Protein AF-A0A9W5AR02-F1 (afdb_monomer_lite)

Secondary structure (DSSP, 8-state):
----S---S---TTSTTSSS---------------------PPPPPHHHHHHHHHHHHHHHHHHHHHHHSTTS---HHHHHHHHHHHHHHHSGGGTTTHHHHHHHHHHHHHHHHHS---SPPP-HHHHHHHHHHHHH-GGG-SSPPPHHHHHHHHHHHHHHHHHHHHHHHHHHTTT-HHHHHHHHHHHHHHHHHH-

Structure (mmCIF, N/CA/C/O backbone):
data_AF-A0A9W5AR02-F1
#
_entry.id   AF-A0A9W5AR02-F1
#
loop_
_atom_site.group_PDB
_atom_site.id
_atom_site.type_symbol
_atom_site.label_atom_id
_atom_site.label_alt_id
_atom_site.label_comp_id
_atom_site.label_asym_id
_atom_site.label_entity_id
_atom_site.label_seq_id
_atom_site.pdbx_PDB_ins_code
_atom_site.Cartn_x
_atom_site.Cartn_y
_atom_site.Cartn_z
_atom_site.occupancy
_atom_site.B_iso_or_equiv
_atom_site.auth_seq_id
_atom_site.auth_comp_id
_atom_site.auth_asym_id
_atom_site.auth_atom_id
_atom_site.pdbx_PDB_model_num
ATOM 1 N N . MET A 1 1 ? -25.105 35.428 -15.914 1.00 23.45 1 MET A N 1
ATOM 2 C CA . MET A 1 1 ? -23.851 36.161 -16.206 1.00 23.45 1 MET A CA 1
ATOM 3 C C . MET A 1 1 ? -22.958 36.016 -14.982 1.00 23.45 1 MET A C 1
ATOM 5 O O . MET A 1 1 ? -23.438 36.362 -13.920 1.00 23.45 1 MET A O 1
ATOM 9 N N . SER A 1 2 ? -21.740 35.481 -14.974 1.00 25.31 2 SER A N 1
ATOM 10 C CA . SER A 1 2 ? -20.864 34.851 -15.967 1.00 25.31 2 SER A CA 1
ATOM 11 C C . SER A 1 2 ? -19.954 33.877 -15.191 1.00 25.31 2 SER A C 1
ATOM 13 O O . SER A 1 2 ? -19.534 34.201 -14.082 1.00 25.31 2 SER A O 1
ATOM 15 N N . LEU A 1 3 ? -19.701 32.695 -15.759 1.00 33.00 3 LEU A N 1
ATOM 16 C CA . LEU A 1 3 ? -18.811 31.639 -15.265 1.00 33.00 3 LEU A CA 1
ATOM 17 C C . LEU A 1 3 ? -17.393 31.874 -15.803 1.00 33.00 3 LEU A C 1
ATOM 19 O O . LEU A 1 3 ? -17.159 31.703 -16.994 1.00 33.00 3 LEU A O 1
ATOM 23 N N . ALA A 1 4 ? -16.470 32.240 -14.923 1.00 32.19 4 ALA A N 1
ATOM 24 C CA . ALA A 1 4 ? -15.018 32.063 -15.026 1.00 32.19 4 ALA A CA 1
ATOM 25 C C . ALA A 1 4 ? -14.492 32.524 -13.660 1.00 32.19 4 ALA A C 1
ATOM 27 O O . ALA A 1 4 ? -14.823 33.617 -13.217 1.00 32.19 4 ALA A O 1
ATOM 28 N N . VAL A 1 5 ? -13.835 31.701 -12.856 1.00 32.56 5 VAL A N 1
ATOM 29 C CA . VAL A 1 5 ? -12.420 31.330 -12.952 1.00 32.56 5 VAL A CA 1
ATOM 30 C C . VAL A 1 5 ? -12.208 30.170 -11.963 1.00 32.56 5 VAL A C 1
ATOM 32 O O . VAL A 1 5 ? -12.924 30.092 -10.968 1.00 32.56 5 VAL A O 1
ATOM 35 N N . PHE A 1 6 ? -11.205 29.329 -12.237 1.00 27.38 6 PHE A N 1
ATOM 36 C CA . PHE A 1 6 ? -10.755 28.114 -11.530 1.00 27.38 6 PHE A CA 1
ATOM 37 C C . PHE A 1 6 ? -11.232 26.794 -12.139 1.00 27.38 6 PHE A C 1
ATOM 39 O O . PHE A 1 6 ? -12.022 26.060 -11.559 1.00 27.38 6 PHE A O 1
ATOM 46 N N . ASN A 1 7 ? -10.675 26.470 -13.310 1.00 33.88 7 ASN A N 1
ATOM 47 C CA . ASN A 1 7 ? -10.584 25.092 -13.788 1.00 33.88 7 ASN A CA 1
ATOM 48 C C . ASN A 1 7 ? -9.315 24.911 -14.643 1.00 33.88 7 ASN A C 1
ATOM 50 O O . ASN A 1 7 ? -9.364 24.809 -15.861 1.00 33.88 7 ASN A O 1
ATOM 54 N N . GLU A 1 8 ? -8.160 24.889 -13.986 1.00 30.27 8 GLU A N 1
ATOM 55 C CA . GLU A 1 8 ? -6.905 24.375 -14.540 1.00 30.27 8 GLU A CA 1
ATOM 56 C C . GLU A 1 8 ? -6.284 23.535 -13.427 1.00 30.27 8 GLU A C 1
ATOM 58 O O . GLU A 1 8 ? -5.732 24.105 -12.504 1.00 30.27 8 GLU A O 1
ATOM 63 N N . PHE A 1 9 ? -6.540 22.223 -13.437 1.00 34.59 9 PHE A N 1
ATOM 64 C CA . PHE A 1 9 ? -5.838 21.117 -12.740 1.00 34.59 9 PHE A CA 1
ATOM 65 C C . PHE A 1 9 ? -6.784 19.918 -12.525 1.00 34.59 9 PHE A C 1
ATOM 67 O O . PHE A 1 9 ? -6.760 19.267 -11.484 1.00 34.59 9 PHE A O 1
ATOM 74 N N . ASN A 1 10 ? -7.610 19.592 -13.524 1.00 36.84 10 ASN A N 1
ATOM 75 C CA . ASN A 1 10 ? -8.356 18.337 -13.554 1.00 36.84 10 ASN A CA 1
ATOM 76 C C . ASN A 1 10 ? -8.075 17.595 -14.867 1.00 36.84 10 ASN A C 1
ATOM 78 O O . ASN A 1 10 ? -8.131 18.188 -15.939 1.00 36.84 10 ASN A O 1
ATOM 82 N N . GLU A 1 11 ? -7.812 16.295 -14.716 1.00 34.91 11 GLU A N 1
ATOM 83 C CA . GLU A 1 11 ? -7.649 15.231 -15.721 1.00 34.91 11 GLU A CA 1
ATOM 84 C C . GLU A 1 11 ? -6.235 14.931 -16.272 1.00 34.91 11 GLU A C 1
ATOM 86 O O . GLU A 1 11 ? -5.567 15.787 -16.855 1.00 34.91 11 GLU A O 1
ATOM 91 N N . PRO A 1 12 ? -5.767 13.666 -16.162 1.00 35.81 12 PRO A N 1
ATOM 92 C CA . PRO A 1 12 ? -4.573 13.210 -16.859 1.00 35.81 12 PRO A CA 1
ATOM 93 C C . PRO A 1 12 ? -4.823 13.000 -18.373 1.00 35.81 12 PRO A C 1
ATOM 95 O O . PRO A 1 12 ? -5.884 12.517 -18.776 1.00 35.81 12 PRO A O 1
ATOM 98 N N . PRO A 1 13 ? -3.824 13.252 -19.245 1.00 38.88 13 PRO A N 1
ATOM 99 C CA . PRO A 1 13 ? -4.021 13.601 -20.665 1.00 38.88 13 PRO A CA 1
ATOM 100 C C . PRO A 1 13 ? -4.381 12.443 -21.617 1.00 38.88 13 PRO A C 1
ATOM 102 O O . PRO A 1 13 ? -4.260 12.577 -22.834 1.00 38.88 13 PRO A O 1
ATOM 105 N N . LEU A 1 14 ? -4.757 11.271 -21.096 1.00 38.53 14 LEU A N 1
ATOM 106 C CA . LEU A 1 14 ? -4.922 10.042 -21.886 1.00 38.53 14 LEU A CA 1
ATOM 107 C C . LEU A 1 14 ? -6.374 9.625 -22.130 1.00 38.53 14 LEU A C 1
ATOM 109 O O . LEU A 1 14 ? -6.602 8.765 -22.976 1.00 38.53 14 LEU A O 1
ATOM 113 N N . LEU A 1 15 ? -7.341 10.252 -21.459 1.00 38.06 15 LEU A N 1
ATOM 114 C CA . LEU A 1 15 ? -8.764 9.929 -21.619 1.00 38.06 15 LEU A CA 1
ATOM 115 C C . LEU A 1 15 ? -9.488 10.831 -22.632 1.00 38.06 15 LEU A C 1
ATOM 117 O O . LEU A 1 15 ? -10.485 10.411 -23.207 1.00 38.06 15 LEU A O 1
ATOM 121 N N . GLN A 1 16 ? -8.943 12.005 -22.964 1.00 39.06 16 GLN A N 1
ATOM 122 C CA . GLN A 1 16 ? -9.559 12.912 -23.947 1.00 39.06 16 GLN A CA 1
ATOM 123 C C . GLN A 1 16 ? -9.312 12.520 -25.416 1.00 39.06 16 GLN A C 1
ATOM 125 O O . GLN A 1 16 ? -9.989 13.021 -26.307 1.00 39.06 16 GLN A O 1
ATOM 130 N N . LYS A 1 17 ? -8.375 11.605 -25.705 1.00 38.88 17 LYS A N 1
ATOM 131 C CA . LYS A 1 17 ? -8.011 11.227 -27.089 1.00 38.88 17 LYS A CA 1
ATOM 132 C C . LYS A 1 17 ? -8.635 9.930 -27.608 1.00 38.88 17 LYS A C 1
ATOM 134 O O . LYS A 1 17 ? -8.348 9.547 -28.735 1.00 38.88 17 LYS A O 1
ATOM 139 N N . VAL A 1 18 ? -9.483 9.258 -26.830 1.00 35.56 18 VAL A N 1
ATOM 140 C CA . VAL A 1 18 ? -10.107 7.986 -27.253 1.00 35.56 18 VAL A CA 1
ATOM 141 C C . VAL A 1 18 ? -11.508 8.197 -27.859 1.00 35.56 18 VAL A C 1
ATOM 143 O O . VAL A 1 18 ? -12.036 7.303 -28.507 1.00 35.56 18 VAL A O 1
ATOM 146 N N . GLY A 1 19 ? -12.088 9.398 -27.733 1.00 31.86 19 GLY A N 1
ATOM 147 C CA . GLY A 1 19 ? -13.429 9.724 -28.244 1.00 31.86 19 GLY A CA 1
ATOM 148 C C . GLY A 1 19 ? -13.506 10.316 -29.659 1.00 31.86 19 GLY A C 1
ATOM 149 O O . GLY A 1 19 ? -14.606 10.512 -30.160 1.00 31.86 19 GLY A O 1
ATOM 150 N N . LEU A 1 20 ? -12.383 10.609 -30.323 1.00 36.56 20 LEU A N 1
ATOM 151 C CA . LEU A 1 20 ? -12.364 11.247 -31.645 1.00 36.56 20 LEU A CA 1
ATOM 152 C C . LEU A 1 20 ? -11.294 10.593 -32.525 1.00 36.56 20 LEU A C 1
ATOM 154 O O . LEU A 1 20 ? -10.115 10.615 -32.185 1.00 36.56 20 LEU A O 1
ATOM 158 N N . ASN A 1 21 ? -11.728 10.078 -33.677 1.00 34.91 21 ASN A N 1
ATOM 159 C CA . ASN A 1 21 ? -10.946 9.490 -34.777 1.00 34.91 21 ASN A CA 1
ATOM 160 C C . ASN A 1 21 ? -10.811 7.957 -34.785 1.00 34.91 21 ASN A C 1
ATOM 162 O O . ASN A 1 21 ? -9.729 7.402 -34.958 1.00 34.91 21 ASN A O 1
ATOM 166 N N . LEU A 1 22 ? -11.954 7.268 -34.739 1.00 39.28 22 LEU A N 1
ATOM 167 C CA . LEU A 1 22 ? -12.158 6.083 -35.577 1.00 39.28 22 LEU A CA 1
ATOM 168 C C . LEU A 1 22 ? -12.579 6.554 -36.978 1.00 39.28 22 LEU A C 1
ATOM 170 O O . LEU A 1 22 ? -13.758 6.782 -37.233 1.00 39.28 22 LEU A O 1
ATOM 174 N N . GLY A 1 23 ? -11.615 6.732 -37.881 1.00 39.59 23 GLY A N 1
ATOM 175 C CA . GLY A 1 23 ? -11.902 7.030 -39.282 1.00 39.59 23 GLY A CA 1
ATOM 176 C C . GLY A 1 23 ? -10.664 7.419 -40.087 1.00 39.59 23 GLY A C 1
ATOM 177 O O . GLY A 1 23 ? -10.005 8.396 -39.762 1.00 39.59 23 GLY A O 1
ATOM 178 N N . VAL A 1 24 ? -10.449 6.697 -41.191 1.00 33.72 24 VAL A N 1
ATOM 179 C CA . VAL A 1 24 ? -9.504 6.933 -42.305 1.00 33.72 24 VAL A CA 1
ATOM 180 C C . VAL A 1 24 ? -8.132 6.219 -42.233 1.00 33.72 24 VAL A C 1
ATOM 182 O O . VAL A 1 24 ? -7.345 6.356 -41.303 1.00 33.72 24 VAL A O 1
ATOM 185 N N . LYS A 1 25 ? -7.894 5.408 -43.278 1.00 29.20 25 LYS A N 1
ATOM 186 C CA . LYS A 1 25 ? -6.725 4.562 -43.605 1.00 29.20 25 LYS A CA 1
ATOM 187 C C . LYS A 1 25 ? -5.617 5.362 -44.357 1.00 29.20 25 LYS A C 1
ATOM 189 O O . LYS A 1 25 ? -5.859 6.511 -44.706 1.00 29.20 25 LYS A O 1
ATOM 194 N N . PRO A 1 26 ? -4.412 4.789 -44.588 1.00 46.88 26 PRO A N 1
ATOM 195 C CA . PRO A 1 26 ? -3.114 5.478 -44.496 1.00 46.88 26 PRO A CA 1
ATOM 196 C C . PRO A 1 26 ? -2.547 5.987 -45.835 1.00 46.88 26 PRO A C 1
ATOM 198 O O . PRO A 1 26 ? -2.998 5.569 -46.898 1.00 46.88 26 PRO A O 1
ATOM 201 N N . ALA A 1 27 ? -1.468 6.782 -45.781 1.00 29.34 27 ALA A N 1
ATOM 202 C CA . ALA A 1 27 ? -0.552 6.984 -46.911 1.00 29.34 27 ALA A CA 1
ATOM 203 C C . ALA A 1 27 ? 0.918 7.166 -46.450 1.00 29.34 27 ALA A C 1
ATOM 205 O O . ALA A 1 27 ? 1.139 7.562 -45.303 1.00 29.34 27 ALA A O 1
ATOM 206 N N . PRO A 1 28 ? 1.918 6.828 -47.295 1.00 47.16 28 PRO A N 1
ATOM 207 C CA . PRO A 1 28 ? 3.289 6.514 -46.885 1.00 47.16 28 PRO A CA 1
ATOM 208 C C . PRO A 1 28 ? 4.301 7.646 -47.168 1.00 47.16 28 PRO A C 1
ATOM 210 O O . PRO A 1 28 ? 3.963 8.622 -47.828 1.00 47.16 28 PRO A O 1
ATOM 213 N N . VAL A 1 29 ? 5.562 7.409 -46.760 1.00 35.53 29 VAL A N 1
ATOM 214 C CA . VAL A 1 29 ? 6.847 7.867 -47.361 1.00 35.53 29 VAL A CA 1
ATOM 215 C C . VAL A 1 29 ? 7.796 8.659 -46.427 1.00 35.53 29 VAL A C 1
ATOM 217 O O . VAL A 1 29 ? 7.656 9.850 -46.196 1.00 35.53 29 VAL A O 1
ATOM 220 N N . GLN A 1 30 ? 8.805 7.901 -45.969 1.00 31.67 30 GLN A N 1
ATOM 221 C CA . GLN A 1 30 ? 10.268 8.117 -45.989 1.00 31.67 30 GLN A CA 1
ATOM 222 C C . GLN A 1 30 ? 11.012 9.145 -45.105 1.00 31.67 30 GLN A C 1
ATOM 224 O O . GLN A 1 30 ? 10.901 10.353 -45.247 1.00 31.67 30 GLN A O 1
ATOM 229 N N . PHE A 1 31 ? 11.924 8.526 -44.331 1.00 37.97 31 PHE A N 1
ATOM 230 C CA . PHE A 1 31 ? 13.307 8.858 -43.953 1.00 37.97 31 PHE A CA 1
ATOM 231 C C . PHE A 1 31 ? 13.636 10.216 -43.334 1.00 37.97 31 PHE A C 1
ATOM 233 O O . PHE A 1 31 ? 13.586 11.229 -44.009 1.00 37.97 31 PHE A O 1
ATOM 240 N N . LEU A 1 32 ? 14.229 10.170 -42.130 1.00 32.53 32 LEU A N 1
ATOM 241 C CA . LEU A 1 32 ? 15.452 10.916 -41.808 1.00 32.53 32 LEU A CA 1
ATOM 242 C C . LEU A 1 32 ? 16.269 10.203 -40.703 1.00 32.53 32 LEU A C 1
ATOM 244 O O . LEU A 1 32 ? 15.759 9.840 -39.648 1.00 32.53 32 LEU A O 1
ATOM 248 N N . SER A 1 33 ? 17.547 9.993 -41.030 1.00 38.22 33 SER A N 1
ATOM 249 C CA . SER A 1 33 ? 18.713 9.566 -40.237 1.00 38.22 33 SER A CA 1
ATOM 250 C C . SER A 1 33 ? 18.594 9.622 -38.704 1.00 38.22 33 SER A C 1
ATOM 252 O O . SER A 1 33 ? 18.557 10.708 -38.120 1.00 38.22 33 SER A O 1
ATOM 254 N N . VAL A 1 34 ? 18.753 8.473 -38.036 1.00 38.50 34 VAL A N 1
ATOM 255 C CA . VAL A 1 34 ? 19.037 8.423 -36.594 1.00 38.50 34 VAL A CA 1
ATOM 256 C C . VAL A 1 34 ? 20.528 8.163 -36.388 1.00 38.50 34 VAL A C 1
ATOM 258 O O . VAL A 1 34 ? 21.023 7.056 -36.587 1.00 38.50 34 VAL A O 1
ATOM 261 N N . LYS A 1 35 ? 21.243 9.221 -35.984 1.00 36.81 35 LYS A N 1
ATOM 262 C CA . LYS A 1 35 ? 22.560 9.132 -35.341 1.00 36.81 35 LYS A CA 1
ATOM 263 C C . LYS A 1 35 ? 22.489 8.083 -34.231 1.00 36.81 35 LYS A C 1
ATOM 265 O O . LYS A 1 35 ? 21.558 8.124 -33.433 1.00 36.81 35 LYS A O 1
ATOM 270 N N . ASN A 1 36 ? 23.490 7.207 -34.160 1.00 38.72 36 ASN A N 1
ATOM 271 C CA . ASN A 1 36 ? 23.709 6.267 -33.060 1.00 38.72 36 ASN A CA 1
ATOM 272 C C . ASN A 1 36 ? 23.760 7.008 -31.712 1.00 38.72 36 ASN A C 1
ATOM 274 O O . ASN A 1 36 ? 24.825 7.383 -31.226 1.00 38.72 36 ASN A O 1
ATOM 278 N N . VAL A 1 37 ? 22.598 7.213 -31.096 1.00 41.25 37 VAL A N 1
ATOM 279 C CA . VAL A 1 37 ? 22.486 7.424 -29.660 1.00 41.25 37 VAL A CA 1
ATOM 280 C C . VAL A 1 37 ? 22.683 6.038 -29.075 1.00 41.25 37 VAL A C 1
ATOM 282 O O . VAL A 1 37 ? 21.845 5.162 -29.274 1.00 41.25 37 VAL A O 1
ATOM 285 N N . GLN A 1 38 ? 23.817 5.810 -28.412 1.00 37.50 38 GLN A N 1
ATOM 286 C CA . GLN A 1 38 ? 23.974 4.650 -27.543 1.00 37.50 38 GLN A CA 1
ATOM 287 C C . GLN A 1 38 ? 22.840 4.712 -26.518 1.00 37.50 38 GLN A C 1
ATOM 289 O O . GLN A 1 38 ? 22.911 5.451 -25.536 1.00 37.50 38 GLN A O 1
ATOM 294 N N . ALA A 1 39 ? 21.750 3.996 -26.794 1.00 43.78 39 ALA A N 1
ATOM 295 C CA . ALA A 1 39 ? 20.671 3.815 -25.853 1.00 43.78 39 ALA A CA 1
ATOM 296 C C . ALA A 1 39 ? 21.310 3.197 -24.611 1.00 43.78 39 ALA A C 1
ATOM 298 O O . ALA A 1 39 ? 21.819 2.075 -24.668 1.00 43.78 39 ALA A O 1
ATOM 299 N N . LYS A 1 40 ? 21.334 3.943 -23.496 1.00 45.19 40 LYS A N 1
ATOM 300 C CA . LYS A 1 40 ? 21.535 3.337 -22.179 1.00 45.19 40 LYS A CA 1
ATOM 301 C C . LYS A 1 40 ? 20.592 2.147 -22.155 1.00 45.19 40 LYS A C 1
ATOM 303 O O . LYS A 1 40 ? 19.390 2.339 -22.314 1.00 45.19 40 LYS A O 1
ATOM 308 N N . LYS A 1 41 ? 21.150 0.940 -22.061 1.00 46.41 41 LYS A N 1
ATOM 309 C CA . LYS A 1 41 ? 20.390 -0.305 -22.017 1.00 46.41 41 LYS A CA 1
ATOM 310 C C . LYS A 1 41 ? 19.511 -0.204 -20.775 1.00 46.41 41 LYS A C 1
ATOM 312 O O . LYS A 1 41 ? 19.991 -0.412 -19.666 1.00 46.41 41 LYS A O 1
ATOM 317 N N . GLN A 1 42 ? 18.286 0.279 -20.958 1.00 56.66 42 GLN A N 1
ATOM 318 C CA . GLN A 1 42 ? 17.347 0.487 -19.875 1.00 56.66 42 GLN A CA 1
ATOM 319 C C . GLN A 1 42 ? 17.095 -0.899 -19.304 1.00 56.66 42 GLN A C 1
ATOM 321 O O . GLN A 1 42 ? 16.695 -1.812 -20.025 1.00 56.66 42 GLN A O 1
ATOM 326 N N . GLU A 1 43 ? 17.487 -1.091 -18.051 1.00 61.38 43 GLU A N 1
ATOM 327 C CA . GLU A 1 43 ? 17.358 -2.382 -17.399 1.00 61.38 43 GLU A CA 1
ATOM 328 C C . GLU A 1 43 ? 15.871 -2.752 -17.403 1.00 61.38 43 GLU A C 1
ATOM 330 O O . GLU A 1 43 ? 15.030 -1.974 -16.945 1.00 61.38 43 GLU A O 1
ATOM 335 N N . ASN A 1 44 ? 15.5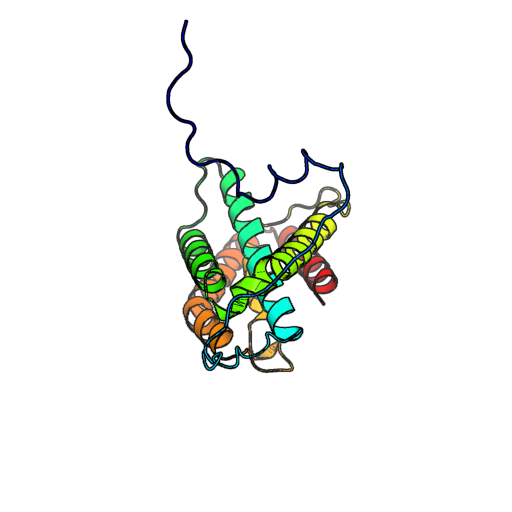37 -3.887 -18.020 1.00 78.56 44 ASN A N 1
ATOM 336 C CA . ASN A 1 44 ? 14.148 -4.292 -18.197 1.00 78.56 44 ASN A CA 1
ATOM 337 C C . ASN A 1 44 ? 13.492 -4.494 -16.828 1.00 78.56 44 ASN A C 1
ATOM 339 O O . ASN A 1 44 ? 13.997 -5.248 -15.997 1.00 78.56 44 ASN A O 1
ATOM 343 N N . VAL A 1 45 ? 12.332 -3.871 -16.620 1.00 86.62 45 VAL A N 1
ATOM 344 C CA . VAL A 1 45 ? 11.550 -4.036 -15.389 1.00 86.62 45 VAL A CA 1
ATOM 345 C C . VAL A 1 45 ? 10.950 -5.440 -15.361 1.00 86.62 45 VAL A C 1
ATOM 347 O O . VAL A 1 45 ? 10.130 -5.799 -16.218 1.00 86.62 45 VAL A O 1
ATOM 350 N N . SER A 1 46 ? 11.359 -6.232 -14.370 1.00 88.38 46 SER A N 1
ATOM 351 C CA . SER A 1 46 ? 10.944 -7.631 -14.233 1.00 88.38 46 SER A CA 1
ATOM 352 C C . SER A 1 46 ? 9.453 -7.770 -13.891 1.00 88.38 46 SER A C 1
ATOM 354 O O . SER A 1 46 ? 8.792 -6.820 -13.467 1.00 88.38 46 SER A O 1
ATOM 356 N N . ALA A 1 47 ? 8.894 -8.973 -14.056 1.00 86.94 47 ALA A N 1
ATOM 357 C CA . ALA A 1 47 ? 7.516 -9.248 -13.643 1.00 86.94 47 ALA A CA 1
ATOM 358 C C . ALA A 1 47 ? 7.316 -9.076 -12.123 1.00 86.94 47 ALA A C 1
ATOM 360 O O . ALA A 1 47 ? 6.301 -8.518 -11.704 1.00 86.94 47 ALA A O 1
ATOM 361 N N . GLY A 1 48 ? 8.302 -9.489 -11.314 1.00 87.69 48 GLY A N 1
ATOM 362 C CA . GLY A 1 48 ? 8.302 -9.284 -9.861 1.00 87.69 48 GLY A CA 1
ATOM 363 C C . GLY A 1 48 ? 8.322 -7.801 -9.486 1.00 87.69 48 GLY A C 1
ATOM 364 O O . GLY A 1 48 ? 7.503 -7.350 -8.693 1.00 87.69 48 GLY A O 1
ATOM 365 N N . GLU A 1 49 ? 9.150 -7.013 -10.170 1.00 90.69 49 GLU A N 1
ATOM 366 C CA . GLU A 1 49 ? 9.227 -5.563 -9.963 1.00 90.69 49 GLU A CA 1
ATOM 367 C C . GLU A 1 49 ? 7.918 -4.853 -10.337 1.00 90.69 49 GLU A C 1
ATOM 369 O O . GLU A 1 49 ? 7.428 -3.993 -9.605 1.00 90.69 49 GLU A O 1
ATOM 374 N N . LYS A 1 50 ? 7.266 -5.266 -11.432 1.00 90.19 50 LYS A N 1
ATOM 375 C CA . LYS A 1 50 ? 5.930 -4.758 -11.792 1.00 90.19 50 LYS A CA 1
ATOM 376 C C . LYS A 1 50 ? 4.875 -5.111 -10.746 1.00 90.19 50 LYS A C 1
ATOM 378 O O . LYS A 1 50 ? 3.994 -4.289 -10.495 1.00 90.19 50 LYS A O 1
ATOM 383 N N . LYS A 1 51 ? 4.942 -6.303 -10.146 1.00 89.75 51 LYS A N 1
ATOM 384 C CA . LYS A 1 51 ? 4.055 -6.714 -9.046 1.00 89.75 51 LYS A CA 1
ATOM 385 C C . LYS A 1 51 ? 4.238 -5.797 -7.834 1.00 89.75 51 LYS A C 1
ATOM 387 O O . LYS A 1 51 ? 3.255 -5.272 -7.321 1.00 89.75 51 LYS A O 1
ATOM 392 N N . GLU A 1 52 ? 5.477 -5.552 -7.422 1.00 92.50 52 GLU A N 1
ATOM 393 C CA . GLU A 1 52 ? 5.804 -4.690 -6.276 1.00 92.50 52 GLU A CA 1
ATOM 394 C C . GLU A 1 52 ? 5.340 -3.249 -6.500 1.00 92.50 52 GLU A C 1
ATOM 396 O O . GLU A 1 52 ? 4.677 -2.660 -5.647 1.00 92.50 52 GLU A O 1
ATOM 401 N N . LEU A 1 53 ? 5.597 -2.707 -7.692 1.00 93.75 53 LEU A N 1
ATOM 402 C CA . LEU A 1 53 ? 5.102 -1.391 -8.082 1.00 93.75 53 LEU A CA 1
ATOM 403 C C . LEU A 1 53 ? 3.565 -1.353 -8.130 1.00 93.75 53 LEU A C 1
ATOM 405 O O . LEU A 1 53 ? 2.968 -0.352 -7.746 1.00 93.75 53 LEU A O 1
ATOM 409 N N . SER A 1 54 ? 2.899 -2.435 -8.544 1.00 92.44 54 SER A N 1
ATOM 410 C CA . SER A 1 54 ? 1.427 -2.498 -8.540 1.00 92.44 54 SER A CA 1
ATOM 411 C C . SER A 1 54 ? 0.867 -2.418 -7.119 1.00 92.44 54 SER A C 1
ATOM 413 O O . SER A 1 54 ? -0.152 -1.771 -6.910 1.00 92.44 54 SER A O 1
ATOM 415 N N . ILE A 1 55 ? 1.556 -2.993 -6.130 1.00 93.94 55 ILE A N 1
ATOM 416 C CA . ILE A 1 55 ? 1.171 -2.901 -4.713 1.00 93.94 55 ILE A CA 1
ATOM 417 C C . ILE A 1 55 ? 1.361 -1.479 -4.178 1.00 93.94 55 ILE A C 1
ATOM 419 O O . ILE A 1 55 ? 0.479 -0.965 -3.492 1.00 93.94 55 ILE A O 1
ATOM 423 N N . LEU A 1 56 ? 2.447 -0.794 -4.552 1.00 95.12 56 LEU A N 1
ATOM 424 C CA . LEU A 1 56 ? 2.615 0.631 -4.230 1.00 95.12 56 LEU A CA 1
ATOM 425 C C . LEU A 1 56 ? 1.510 1.493 -4.854 1.00 95.12 56 LEU A C 1
ATOM 427 O O . LEU A 1 56 ? 1.013 2.419 -4.217 1.00 95.12 56 LEU A O 1
ATOM 431 N N . PHE A 1 57 ? 1.080 1.163 -6.074 1.00 93.94 57 PHE A N 1
ATOM 432 C CA . PHE A 1 57 ? -0.051 1.832 -6.716 1.00 93.94 57 PHE A CA 1
ATOM 433 C C . PHE A 1 57 ? -1.374 1.588 -5.971 1.00 93.94 57 PHE A C 1
ATOM 435 O O . PHE A 1 57 ? -2.161 2.522 -5.793 1.00 93.94 57 PHE A O 1
ATOM 442 N N . VAL A 1 58 ? -1.619 0.362 -5.494 1.00 92.38 58 VAL A N 1
ATOM 443 C CA . VAL A 1 58 ? -2.776 0.067 -4.634 1.00 92.38 58 VAL A CA 1
ATOM 444 C C . VAL A 1 58 ? -2.726 0.915 -3.366 1.00 92.38 58 VAL A C 1
ATOM 446 O O . VAL A 1 58 ? -3.689 1.623 -3.086 1.00 92.38 58 VAL A O 1
ATOM 449 N N . ALA A 1 59 ? -1.597 0.934 -2.652 1.00 94.00 59 ALA A N 1
ATOM 450 C CA . ALA A 1 59 ? -1.441 1.744 -1.444 1.00 94.00 59 ALA A CA 1
ATOM 451 C C . ALA A 1 59 ? -1.729 3.234 -1.709 1.00 94.00 59 ALA A C 1
ATOM 453 O O . ALA A 1 59 ? -2.465 3.862 -0.954 1.00 94.00 59 ALA A O 1
ATOM 454 N N . MET A 1 60 ? -1.233 3.791 -2.819 1.00 92.56 60 MET A N 1
ATOM 455 C CA . MET A 1 60 ? -1.546 5.166 -3.227 1.00 92.56 60 MET A CA 1
ATOM 456 C C . MET A 1 60 ? -3.044 5.409 -3.454 1.00 92.56 60 MET A C 1
ATOM 458 O O . MET A 1 60 ? -3.566 6.467 -3.094 1.00 92.56 60 MET A O 1
ATOM 462 N N . THR A 1 61 ? -3.735 4.441 -4.053 1.00 89.38 61 THR A N 1
ATOM 463 C CA . THR A 1 61 ? -5.179 4.520 -4.310 1.00 89.38 61 THR A CA 1
ATOM 464 C C . THR A 1 61 ? -5.961 4.517 -2.995 1.00 89.38 61 THR A C 1
ATOM 466 O O . THR A 1 61 ? -6.822 5.369 -2.791 1.00 89.38 61 THR A O 1
ATOM 469 N N . LEU A 1 62 ? -5.594 3.634 -2.063 1.00 88.00 62 LEU A N 1
ATOM 470 C CA . LEU A 1 62 ? -6.199 3.550 -0.731 1.00 88.00 62 LEU A CA 1
ATOM 471 C C . LEU A 1 62 ? -5.952 4.810 0.109 1.00 88.00 62 LEU A C 1
ATOM 473 O O . LEU A 1 62 ? -6.860 5.291 0.779 1.00 88.00 62 LEU A O 1
ATOM 477 N N . ILE A 1 63 ? -4.751 5.391 0.031 1.00 90.00 63 ILE A N 1
ATOM 478 C CA . ILE A 1 63 ? -4.435 6.680 0.667 1.00 90.00 63 ILE A CA 1
ATOM 479 C C . ILE A 1 63 ? -5.328 7.792 0.102 1.00 90.00 63 ILE A C 1
ATOM 481 O O . ILE A 1 63 ? -5.874 8.596 0.854 1.00 90.00 63 ILE A O 1
ATOM 485 N N . SER A 1 64 ? -5.517 7.816 -1.220 1.00 85.62 64 SER A N 1
ATOM 486 C CA . SER A 1 64 ? -6.381 8.806 -1.875 1.00 85.62 64 SER A CA 1
ATOM 487 C C . SER A 1 64 ? -7.843 8.670 -1.434 1.00 85.62 64 SER A C 1
ATOM 489 O O . SER A 1 64 ? -8.521 9.678 -1.256 1.00 85.62 64 SER A O 1
ATOM 491 N N . TYR A 1 65 ? -8.309 7.439 -1.216 1.00 81.62 65 TYR A N 1
ATOM 492 C CA . TYR A 1 65 ? -9.642 7.159 -0.687 1.00 81.62 65 TYR A CA 1
ATOM 493 C C . TYR A 1 65 ? -9.779 7.539 0.799 1.00 81.62 65 TYR A C 1
ATOM 495 O O . TYR A 1 65 ? -10.734 8.204 1.186 1.00 81.62 65 TYR A O 1
ATOM 503 N N . GLU A 1 66 ? -8.802 7.205 1.652 1.00 79.12 66 GLU A N 1
ATOM 504 C CA . GLU A 1 66 ? -8.817 7.640 3.062 1.00 79.12 66 GLU A CA 1
ATOM 505 C C . GLU A 1 66 ? -8.914 9.168 3.168 1.00 79.12 66 GLU A C 1
ATOM 507 O O . GLU A 1 66 ? -9.622 9.710 4.023 1.00 79.12 66 GLU A O 1
ATOM 512 N N . ARG A 1 67 ? -8.228 9.870 2.260 1.00 78.69 67 ARG A N 1
ATOM 513 C CA . ARG A 1 67 ? -8.281 11.321 2.172 1.00 78.69 67 ARG A CA 1
ATOM 514 C C . ARG A 1 67 ? -9.700 11.806 1.895 1.00 78.69 67 ARG A C 1
ATOM 516 O O . ARG A 1 67 ? -10.139 12.697 2.622 1.00 78.69 67 ARG A O 1
ATOM 523 N N . SER A 1 68 ? -10.407 11.244 0.910 1.00 72.81 68 SER A N 1
ATOM 524 C CA . SER A 1 68 ? -11.773 11.669 0.563 1.00 72.81 68 SER A CA 1
ATOM 525 C C . SER A 1 68 ? -12.779 11.415 1.684 1.00 72.81 68 SER A C 1
ATOM 527 O O . SER A 1 68 ? -13.620 12.273 1.935 1.00 72.81 68 SER A O 1
ATOM 529 N N . GLU A 1 69 ? -12.641 10.301 2.406 1.00 69.44 69 GLU A N 1
ATOM 530 C CA . GLU A 1 69 ? -13.571 9.915 3.479 1.00 69.44 69 GLU A CA 1
ATOM 531 C C . GLU A 1 69 ? -13.302 10.621 4.817 1.00 69.44 69 GLU A C 1
ATOM 533 O O . GLU A 1 69 ? -14.161 10.700 5.701 1.00 69.44 69 GLU A O 1
ATOM 538 N N . SER A 1 70 ? -12.099 11.160 5.016 1.00 65.94 70 SER A N 1
ATOM 539 C CA . SER A 1 70 ? -11.781 11.866 6.254 1.00 65.94 70 SER A CA 1
ATOM 540 C C . SER A 1 70 ? -12.597 13.166 6.383 1.00 65.94 70 SER A C 1
ATOM 542 O O . SER A 1 70 ? -12.621 13.997 5.478 1.00 65.94 70 SER A O 1
ATOM 544 N N . LYS A 1 71 ? -13.189 13.425 7.565 1.00 57.41 71 LYS A N 1
ATOM 545 C CA . LYS A 1 71 ? -14.031 14.617 7.859 1.00 57.41 71 LYS A CA 1
ATOM 546 C C . LYS A 1 71 ? -13.395 15.985 7.532 1.00 57.41 71 LYS A C 1
ATOM 548 O O . LYS A 1 71 ? -14.073 17.005 7.604 1.00 57.41 71 LYS A O 1
ATOM 553 N N . LYS A 1 72 ? -12.088 16.038 7.249 1.00 56.53 72 LYS A N 1
ATOM 554 C CA . LYS A 1 72 ? -11.347 17.254 6.871 1.00 56.53 72 LYS A CA 1
ATOM 555 C C . LYS A 1 72 ? -10.553 17.113 5.568 1.00 56.53 72 LYS A C 1
ATOM 557 O O . LYS A 1 72 ? -9.732 17.984 5.292 1.00 56.53 72 LYS A O 1
ATOM 562 N N . GLY A 1 73 ? -10.714 16.028 4.813 1.00 54.41 73 GLY A N 1
ATOM 563 C CA . GLY A 1 73 ? -9.868 15.767 3.648 1.00 54.41 73 GLY A CA 1
ATOM 564 C C . GLY A 1 73 ? -8.389 15.547 4.001 1.00 54.41 73 GLY A C 1
ATOM 565 O O . GLY A 1 73 ? -7.521 15.779 3.162 1.00 54.41 73 GLY A O 1
ATOM 566 N N . LYS A 1 74 ? -8.085 15.227 5.267 1.00 53.50 74 LYS A N 1
ATOM 567 C CA . LYS A 1 74 ? -6.731 15.089 5.807 1.00 53.50 74 LYS A CA 1
ATOM 568 C C . LYS A 1 74 ? -6.483 13.645 6.220 1.00 53.50 74 LYS A C 1
ATOM 570 O O . LYS A 1 74 ? -6.891 13.222 7.303 1.00 53.50 74 LYS A O 1
ATOM 575 N N . THR A 1 75 ? -5.731 12.952 5.381 1.00 64.00 75 THR A N 1
ATOM 576 C CA . THR A 1 75 ? -4.965 11.766 5.753 1.00 64.00 75 THR A CA 1
ATOM 577 C C . THR A 1 75 ? -3.883 12.137 6.773 1.00 64.00 75 THR A C 1
ATOM 579 O O . THR A 1 75 ? -3.494 13.302 6.924 1.00 64.00 75 THR A O 1
ATOM 582 N N . ILE A 1 76 ? -3.395 11.155 7.530 1.00 80.75 76 ILE A N 1
ATOM 583 C CA . ILE A 1 76 ? -2.242 11.374 8.407 1.00 80.75 76 ILE A CA 1
ATOM 584 C C . ILE A 1 76 ? -1.019 11.802 7.586 1.00 80.75 76 ILE A C 1
ATOM 586 O O . ILE A 1 76 ? -0.705 11.219 6.553 1.00 80.75 76 ILE A O 1
ATOM 590 N N . LYS A 1 77 ? -0.291 12.809 8.079 1.00 88.12 77 LYS A N 1
ATOM 591 C CA . LYS A 1 77 ? 0.845 13.433 7.376 1.00 88.12 77 LYS A CA 1
ATOM 592 C C . LYS A 1 77 ? 1.848 12.416 6.808 1.00 88.12 77 LYS A C 1
ATOM 594 O O . LYS A 1 77 ? 2.347 12.598 5.707 1.00 88.12 77 LYS A O 1
ATOM 599 N N . LEU A 1 78 ? 2.103 11.334 7.543 1.00 90.56 78 LEU A N 1
ATOM 600 C CA . LEU A 1 78 ? 3.022 10.270 7.139 1.00 90.56 78 LEU A CA 1
ATOM 601 C C . LEU A 1 78 ? 2.605 9.592 5.823 1.00 90.56 78 LEU A C 1
ATOM 603 O O . LEU A 1 78 ? 3.459 9.359 4.974 1.00 90.56 78 LEU A O 1
ATOM 607 N N . LEU A 1 79 ? 1.314 9.303 5.638 1.00 91.94 79 LEU A N 1
ATOM 608 C CA . LEU A 1 79 ? 0.806 8.665 4.420 1.00 91.94 79 LEU A CA 1
ATOM 609 C C . LEU A 1 79 ? 0.793 9.633 3.227 1.00 91.94 79 LEU A C 1
ATOM 611 O O . LEU A 1 79 ? 1.054 9.205 2.108 1.00 91.94 79 LEU A O 1
ATOM 615 N N . GLU A 1 80 ? 0.588 10.934 3.451 1.00 91.12 80 GLU A N 1
ATOM 616 C CA . GLU A 1 80 ? 0.743 11.960 2.403 1.00 91.12 80 GLU A CA 1
ATOM 617 C C . GLU A 1 80 ? 2.201 12.065 1.927 1.00 91.12 80 GLU A C 1
ATOM 619 O O . GLU A 1 80 ? 2.476 12.114 0.728 1.00 91.12 80 GLU A O 1
ATOM 624 N N . GLU A 1 81 ? 3.161 12.051 2.857 1.00 94.62 81 GLU A N 1
ATOM 625 C CA . GLU A 1 81 ? 4.585 12.035 2.506 1.00 94.62 81 GLU A CA 1
ATOM 626 C C . GLU A 1 81 ? 4.962 10.742 1.757 1.00 94.62 81 GLU A C 1
ATOM 628 O O . GLU A 1 81 ? 5.691 10.798 0.762 1.00 94.62 81 GLU A O 1
ATOM 633 N N . PHE A 1 82 ? 4.435 9.589 2.192 1.00 96.00 82 PHE A N 1
ATOM 634 C CA . PHE A 1 82 ? 4.621 8.303 1.511 1.00 96.00 82 PHE A CA 1
ATOM 635 C C . PHE A 1 82 ? 4.056 8.337 0.089 1.00 96.00 82 PHE A C 1
ATOM 637 O O . PHE A 1 82 ? 4.735 7.942 -0.862 1.00 96.00 82 PHE A O 1
ATOM 644 N N . TYR A 1 83 ? 2.841 8.859 -0.078 1.00 94.44 83 TYR A N 1
ATOM 645 C CA . TYR A 1 83 ? 2.195 9.025 -1.376 1.00 94.44 83 TYR A CA 1
ATOM 646 C C . TYR A 1 83 ? 3.046 9.888 -2.315 1.00 94.44 83 TYR A C 1
ATOM 648 O O . TYR A 1 83 ? 3.352 9.469 -3.434 1.00 94.44 83 TYR A O 1
ATOM 656 N N . ALA A 1 84 ? 3.502 11.054 -1.849 1.00 94.19 84 ALA A N 1
ATOM 657 C CA . ALA A 1 84 ? 4.323 11.966 -2.642 1.00 94.19 84 ALA A CA 1
ATOM 658 C C . ALA A 1 84 ? 5.660 11.338 -3.073 1.00 94.19 84 ALA A C 1
ATOM 660 O O . ALA A 1 84 ? 6.098 11.507 -4.212 1.00 94.19 84 ALA A O 1
ATOM 661 N N . ASP A 1 85 ? 6.320 10.582 -2.196 1.00 96.50 85 ASP A N 1
ATOM 662 C CA . ASP A 1 85 ? 7.561 9.895 -2.557 1.00 96.50 85 ASP A CA 1
ATOM 663 C C . ASP A 1 85 ? 7.324 8.699 -3.484 1.00 96.50 85 ASP A C 1
ATOM 665 O O . ASP A 1 85 ? 8.142 8.443 -4.369 1.00 96.50 85 ASP A O 1
ATOM 669 N N . THR A 1 86 ? 6.187 8.017 -3.357 1.00 95.75 86 THR A N 1
ATOM 670 C CA . THR A 1 86 ? 5.787 6.970 -4.305 1.00 95.75 86 THR A CA 1
ATOM 671 C C . THR A 1 86 ? 5.542 7.566 -5.696 1.00 95.75 86 THR A C 1
ATOM 673 O O . THR A 1 86 ? 5.988 7.009 -6.699 1.00 95.75 86 THR A O 1
ATOM 676 N N . GLN A 1 87 ? 4.933 8.755 -5.790 1.00 93.75 87 GLN A N 1
ATOM 677 C CA . GLN A 1 87 ? 4.804 9.480 -7.063 1.00 93.75 87 GLN A CA 1
ATOM 678 C C . GLN A 1 87 ? 6.165 9.811 -7.689 1.00 93.75 87 GLN A C 1
ATOM 680 O O . GLN A 1 87 ? 6.338 9.670 -8.905 1.00 93.75 87 GLN A O 1
ATOM 685 N N . LYS A 1 88 ? 7.149 10.222 -6.879 1.00 94.50 88 LYS A N 1
ATOM 686 C CA . LYS A 1 88 ? 8.523 10.459 -7.354 1.00 94.50 88 LYS A CA 1
ATOM 687 C C . LYS A 1 88 ? 9.177 9.171 -7.845 1.00 94.50 88 LYS A C 1
ATOM 689 O O . LYS A 1 88 ? 9.785 9.186 -8.912 1.00 94.50 88 LYS A O 1
ATOM 694 N N . LEU A 1 89 ? 9.001 8.062 -7.122 1.00 93.88 89 LEU A N 1
ATOM 695 C CA . LEU A 1 89 ? 9.471 6.744 -7.546 1.00 93.88 89 LEU A CA 1
ATOM 696 C C . LEU A 1 89 ? 8.893 6.385 -8.918 1.00 93.88 89 LEU A C 1
ATOM 698 O O . LEU A 1 89 ? 9.653 6.091 -9.837 1.00 93.88 89 LEU A O 1
ATOM 702 N N . PHE A 1 90 ? 7.574 6.498 -9.098 1.00 90.88 90 PHE A N 1
ATOM 703 C CA . PHE A 1 90 ? 6.930 6.263 -10.392 1.00 90.88 90 PHE A CA 1
ATOM 704 C C . PHE A 1 90 ? 7.440 7.192 -11.489 1.00 90.88 90 PHE A C 1
ATOM 706 O O . PHE A 1 90 ? 7.512 6.774 -12.643 1.00 90.88 90 PHE A O 1
ATOM 713 N N . SER A 1 91 ? 7.817 8.423 -11.140 1.00 89.69 91 SER A N 1
ATOM 714 C CA . SER A 1 91 ? 8.346 9.422 -12.072 1.00 89.69 91 SER A CA 1
ATOM 715 C C . SER A 1 91 ? 9.743 9.092 -12.608 1.00 89.69 91 SER A C 1
ATOM 717 O O . SER A 1 91 ? 10.142 9.697 -13.602 1.00 89.69 91 SER A O 1
ATOM 719 N N . ASN A 1 92 ? 10.438 8.097 -12.045 1.00 91.31 92 ASN A N 1
ATOM 720 C CA . ASN A 1 92 ? 11.705 7.592 -12.571 1.00 91.31 92 ASN A CA 1
ATOM 721 C C . ASN A 1 92 ? 11.560 7.119 -14.035 1.00 91.31 92 ASN A C 1
ATOM 723 O O . ASN A 1 92 ? 10.570 6.468 -14.400 1.00 91.31 92 ASN A O 1
ATOM 727 N N . ASP A 1 93 ? 12.551 7.440 -14.872 1.00 88.94 93 ASP A N 1
ATOM 728 C CA . ASP A 1 93 ? 12.564 7.086 -16.297 1.00 88.94 93 ASP A CA 1
ATOM 729 C C . ASP A 1 93 ? 12.510 5.571 -16.523 1.00 88.94 93 ASP A C 1
ATOM 731 O O . ASP A 1 93 ? 11.828 5.129 -17.451 1.00 88.94 93 ASP A O 1
ATOM 735 N N . ARG A 1 94 ? 13.109 4.775 -15.619 1.00 89.06 94 ARG A N 1
ATOM 736 C CA . ARG A 1 94 ? 13.066 3.300 -15.625 1.00 89.06 94 ARG A CA 1
ATOM 737 C C . ARG A 1 94 ? 11.643 2.771 -15.793 1.00 89.06 94 ARG A C 1
ATOM 739 O O . ARG A 1 94 ? 11.425 1.815 -16.530 1.00 89.06 94 ARG A O 1
ATOM 746 N N . TYR A 1 95 ? 10.671 3.406 -15.139 1.00 89.50 95 TYR A N 1
ATOM 747 C CA . TYR A 1 95 ? 9.289 2.932 -15.095 1.00 89.50 95 TYR A CA 1
ATOM 748 C C . TYR A 1 95 ? 8.380 3.570 -16.136 1.00 89.50 95 TYR A C 1
ATOM 750 O O . TYR A 1 95 ? 7.241 3.126 -16.273 1.00 89.50 95 TYR A O 1
ATOM 758 N N . LYS A 1 96 ? 8.845 4.593 -16.864 1.00 87.19 96 LYS A N 1
ATOM 759 C CA . LYS A 1 96 ? 8.021 5.443 -17.737 1.00 87.19 96 LYS A CA 1
ATOM 760 C C . LYS A 1 96 ? 7.157 4.648 -18.717 1.00 87.19 96 LYS A C 1
ATOM 762 O O . LYS A 1 96 ? 5.961 4.913 -18.825 1.00 87.19 96 LYS A O 1
ATOM 767 N N . GLU A 1 97 ? 7.734 3.640 -19.362 1.00 87.12 97 GLU A N 1
ATOM 768 C CA . GLU A 1 97 ? 7.038 2.789 -20.337 1.00 87.12 97 GLU A CA 1
ATOM 769 C C . GLU A 1 97 ? 6.111 1.750 -19.686 1.00 87.12 97 GLU A C 1
ATOM 771 O O . GLU A 1 97 ? 5.179 1.248 -20.311 1.00 87.12 97 GLU A O 1
ATOM 776 N N . HIS A 1 98 ? 6.317 1.453 -18.402 1.00 87.69 98 HIS A N 1
ATOM 777 C CA . HIS A 1 98 ? 5.572 0.433 -17.666 1.00 87.69 98 HIS A CA 1
ATOM 778 C C . HIS A 1 98 ? 4.452 1.000 -16.789 1.00 87.69 98 HIS A C 1
ATOM 780 O O . HIS A 1 98 ? 3.597 0.228 -16.353 1.00 87.69 98 HIS A O 1
ATOM 786 N N . ARG A 1 99 ? 4.399 2.325 -16.568 1.00 86.56 99 ARG A N 1
ATOM 787 C CA . ARG A 1 99 ? 3.413 2.980 -15.680 1.00 86.56 99 ARG A CA 1
ATOM 788 C C . ARG A 1 99 ? 1.985 2.543 -15.975 1.00 86.56 99 ARG A C 1
ATOM 790 O O . ARG A 1 99 ? 1.276 2.149 -15.063 1.00 86.56 99 ARG A O 1
ATOM 797 N N . ARG A 1 100 ? 1.582 2.537 -17.252 1.00 85.62 100 ARG A N 1
ATOM 798 C CA . ARG A 1 100 ? 0.222 2.130 -17.651 1.00 85.62 100 ARG A CA 1
ATOM 799 C C . ARG A 1 100 ? -0.098 0.694 -17.243 1.00 85.62 100 ARG A C 1
ATOM 801 O O . ARG A 1 100 ? -1.173 0.443 -16.717 1.00 85.62 100 ARG A O 1
ATOM 808 N N . SER A 1 101 ? 0.832 -0.233 -17.472 1.00 86.81 101 SER A N 1
ATOM 809 C CA . SER A 1 101 ? 0.648 -1.645 -17.121 1.00 86.81 101 SER A CA 1
ATOM 810 C C . SER A 1 101 ? 0.586 -1.844 -15.607 1.00 86.81 101 SER A C 1
ATOM 812 O O . SER A 1 101 ? -0.265 -2.593 -15.134 1.00 86.81 101 SER A O 1
ATOM 814 N N . ILE A 1 102 ? 1.436 -1.141 -14.856 1.00 87.88 102 ILE A N 1
ATOM 815 C CA . ILE A 1 102 ? 1.447 -1.187 -13.392 1.00 87.88 102 ILE A CA 1
ATOM 816 C C . ILE A 1 102 ? 0.138 -0.626 -12.824 1.00 87.88 102 ILE A C 1
ATOM 818 O O . ILE A 1 102 ? -0.526 -1.288 -12.030 1.00 87.88 102 ILE A O 1
ATOM 822 N N . SER A 1 103 ? -0.272 0.565 -13.269 1.00 85.31 103 SER A N 1
ATOM 823 C CA . SER A 1 103 ? -1.517 1.197 -12.828 1.00 85.31 103 SER A CA 1
ATOM 824 C C . SER A 1 103 ? -2.742 0.365 -13.192 1.00 85.31 103 SER A C 1
ATOM 826 O O . SER A 1 103 ? -3.642 0.238 -12.374 1.00 85.31 103 SER A O 1
ATOM 828 N N . ALA A 1 104 ? -2.777 -0.252 -14.378 1.00 84.31 104 ALA A N 1
ATOM 829 C CA . ALA A 1 104 ? -3.877 -1.132 -14.768 1.00 84.31 104 ALA A CA 1
ATOM 830 C C . ALA A 1 104 ? -3.972 -2.372 -13.864 1.00 84.31 104 ALA A C 1
ATOM 832 O O . ALA A 1 104 ? -5.069 -2.727 -13.437 1.00 84.31 104 ALA A O 1
ATOM 833 N N . LYS A 1 105 ? -2.835 -3.007 -13.531 1.00 84.94 105 LYS A N 1
ATOM 834 C CA . LYS A 1 105 ? -2.810 -4.159 -12.614 1.00 84.94 105 LYS A CA 1
ATOM 835 C C . LYS A 1 105 ? -3.257 -3.757 -11.205 1.00 84.94 105 LYS A C 1
ATOM 837 O O . LYS A 1 105 ? -4.116 -4.424 -10.637 1.00 84.94 105 LYS A O 1
ATOM 842 N N . GLY A 1 106 ? -2.742 -2.646 -10.678 1.00 83.38 106 GLY A N 1
ATOM 843 C CA . GLY A 1 106 ? -3.143 -2.130 -9.368 1.00 83.38 106 GLY A CA 1
ATOM 844 C C . GLY A 1 106 ? -4.620 -1.721 -9.311 1.00 83.38 106 GLY A C 1
ATOM 845 O O . GLY A 1 106 ? -5.333 -2.139 -8.408 1.00 83.38 106 GLY A O 1
ATOM 846 N N . MET A 1 107 ? -5.114 -0.984 -10.311 1.00 83.94 107 MET A N 1
ATOM 847 C CA . MET A 1 107 ? -6.522 -0.574 -10.390 1.00 83.94 107 MET A CA 1
ATOM 848 C C . MET A 1 107 ? -7.462 -1.778 -10.470 1.00 83.94 107 MET A C 1
ATOM 850 O O . MET A 1 107 ? -8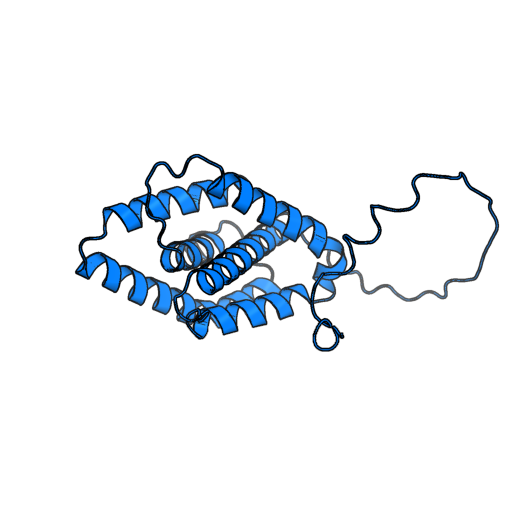.487 -1.798 -9.797 1.00 83.94 107 MET A O 1
ATOM 854 N N . LYS A 1 108 ? -7.100 -2.807 -11.248 1.00 84.06 108 LYS A N 1
ATOM 855 C CA . LYS A 1 108 ? -7.865 -4.057 -11.306 1.00 84.06 108 LYS A CA 1
ATOM 856 C C . LYS A 1 108 ? -7.927 -4.741 -9.939 1.00 84.06 108 LYS A C 1
ATOM 858 O O . LYS A 1 108 ? -8.990 -5.218 -9.565 1.00 84.06 108 LYS A O 1
ATOM 863 N N . ALA A 1 109 ? -6.819 -4.775 -9.198 1.00 83.56 109 ALA A N 1
ATOM 864 C CA . ALA A 1 109 ? -6.790 -5.371 -7.866 1.00 83.56 109 ALA A CA 1
ATOM 865 C C . ALA A 1 109 ? -7.685 -4.618 -6.873 1.00 83.56 109 ALA A C 1
ATOM 867 O O . ALA A 1 109 ? -8.472 -5.258 -6.184 1.00 83.56 109 ALA A O 1
ATOM 868 N N . VAL A 1 110 ? -7.636 -3.278 -6.859 1.00 79.88 110 VAL A N 1
ATOM 869 C CA . VAL A 1 110 ? -8.556 -2.463 -6.042 1.00 79.88 110 VAL A CA 1
ATOM 870 C C . VAL A 1 110 ? -9.998 -2.716 -6.463 1.00 79.88 110 VAL A C 1
ATOM 872 O O . VAL A 1 110 ? -10.824 -3.069 -5.638 1.00 79.88 110 VAL A O 1
ATOM 875 N N . HIS A 1 111 ? -10.309 -2.602 -7.752 1.00 79.88 111 HIS A N 1
ATOM 876 C CA . HIS A 1 111 ? -11.665 -2.822 -8.248 1.00 79.88 111 HIS A CA 1
ATOM 877 C C . HIS A 1 111 ? -12.199 -4.207 -7.863 1.00 79.88 111 HIS A C 1
ATOM 879 O O . HIS A 1 111 ? -13.334 -4.319 -7.424 1.00 79.88 111 HIS A O 1
ATOM 885 N N . ASN A 1 112 ? -11.394 -5.260 -8.002 1.00 77.88 112 ASN A N 1
ATOM 886 C CA . ASN A 1 112 ? -11.816 -6.617 -7.668 1.00 77.88 112 ASN A CA 1
ATOM 887 C C . ASN A 1 112 ? -12.008 -6.816 -6.165 1.00 77.88 112 ASN A C 1
ATOM 889 O O . ASN A 1 112 ? -12.988 -7.440 -5.777 1.00 77.88 112 ASN A O 1
ATOM 893 N N . ALA A 1 113 ? -11.111 -6.279 -5.339 1.00 70.19 113 ALA A N 1
ATOM 894 C CA . ALA A 1 113 ? -11.244 -6.370 -3.893 1.00 70.19 113 ALA A CA 1
ATOM 895 C C . ALA A 1 113 ? -12.479 -5.599 -3.409 1.00 70.19 113 ALA A C 1
ATOM 897 O O . ALA A 1 113 ? -13.317 -6.154 -2.715 1.00 70.19 113 ALA A O 1
ATOM 898 N N . PHE A 1 114 ? -12.669 -4.362 -3.863 1.00 69.88 114 PHE A N 1
ATOM 899 C CA . PHE A 1 114 ? -13.746 -3.508 -3.360 1.00 69.88 114 PHE A CA 1
ATOM 900 C C . PHE A 1 114 ? -15.111 -3.715 -4.037 1.00 69.88 114 PHE A C 1
ATOM 902 O O . PHE A 1 114 ? -16.113 -3.245 -3.505 1.00 69.88 114 PHE A O 1
ATOM 909 N N . ASN A 1 115 ? -15.178 -4.432 -5.167 1.00 65.06 115 ASN A N 1
ATOM 910 C CA . ASN A 1 115 ? -16.445 -4.888 -5.759 1.00 65.06 115 ASN A CA 1
ATOM 911 C C . ASN A 1 115 ? -16.826 -6.321 -5.379 1.00 65.06 115 ASN A C 1
ATOM 913 O O . ASN A 1 115 ? -17.967 -6.719 -5.624 1.00 65.06 115 ASN A O 1
ATOM 917 N N . ALA A 1 116 ? -15.911 -7.114 -4.815 1.00 59.25 116 ALA A N 1
ATOM 918 C CA . ALA A 1 116 ? -16.328 -8.303 -4.086 1.00 59.25 116 ALA A CA 1
ATOM 919 C C . ALA A 1 116 ? -17.205 -7.822 -2.925 1.00 59.25 116 ALA A C 1
ATOM 921 O O . ALA A 1 116 ? -16.875 -6.831 -2.285 1.00 59.25 116 ALA A O 1
ATOM 922 N N . ASN A 1 117 ? -18.353 -8.460 -2.712 1.00 52.16 117 ASN A N 1
ATOM 923 C CA . ASN A 1 117 ? -19.353 -8.035 -1.737 1.00 52.16 117 ASN A CA 1
ATOM 924 C C . ASN A 1 117 ? -18.690 -7.875 -0.348 1.00 52.16 117 ASN A C 1
ATOM 926 O O . ASN A 1 117 ? -18.481 -8.865 0.354 1.00 52.16 117 ASN A O 1
ATOM 930 N N . ILE A 1 118 ? -18.321 -6.644 0.037 1.00 59.41 118 ILE A N 1
ATOM 931 C CA . ILE A 1 118 ? -17.828 -6.305 1.380 1.00 59.41 118 ILE A CA 1
ATOM 932 C C . ILE A 1 118 ? -19.071 -6.290 2.272 1.00 59.41 118 ILE A C 1
ATOM 934 O O . ILE A 1 118 ? -19.606 -5.241 2.618 1.00 59.41 118 ILE A O 1
ATOM 938 N N . ASP A 1 119 ? -19.617 -7.476 2.519 1.00 57.62 119 ASP A N 1
ATOM 939 C CA . ASP A 1 119 ? -20.959 -7.694 3.052 1.00 57.62 119 ASP A CA 1
ATOM 940 C C . ASP A 1 119 ? -21.050 -7.197 4.504 1.00 57.62 119 ASP A C 1
ATOM 942 O O . ASP A 1 119 ? -20.744 -7.916 5.454 1.00 57.62 119 ASP A O 1
ATOM 946 N N . GLY A 1 120 ? -21.342 -5.904 4.675 1.00 60.19 120 GLY A N 1
ATOM 947 C CA . GLY A 1 120 ? -21.391 -5.229 5.975 1.00 60.19 120 GLY A CA 1
ATOM 948 C C . GLY A 1 120 ? -20.065 -5.185 6.749 1.00 60.19 120 GLY A C 1
ATOM 949 O O . GLY A 1 120 ? -20.072 -4.784 7.913 1.00 60.19 120 GLY A O 1
ATOM 950 N N . LYS A 1 121 ? -18.937 -5.594 6.148 1.00 70.50 121 LYS A N 1
ATOM 951 C CA . LYS A 1 121 ? -17.625 -5.590 6.813 1.00 70.50 121 LYS A CA 1
ATOM 952 C C . LYS A 1 121 ? -17.057 -4.176 6.886 1.00 70.50 121 LYS A C 1
ATOM 954 O O . LYS A 1 121 ? -17.065 -3.435 5.904 1.00 70.50 121 LYS A O 1
ATOM 959 N N . ILE A 1 122 ? -16.521 -3.821 8.049 1.00 71.75 122 ILE A N 1
ATOM 960 C CA . ILE A 1 122 ? -15.812 -2.558 8.248 1.00 71.75 122 ILE A CA 1
ATOM 961 C C . ILE A 1 122 ? -14.337 -2.802 7.941 1.00 71.75 122 ILE A C 1
ATOM 963 O O . ILE A 1 122 ? -13.689 -3.622 8.587 1.00 71.75 122 ILE A O 1
ATOM 967 N N . ILE A 1 123 ? -13.821 -2.093 6.938 1.00 79.06 123 ILE A N 1
ATOM 968 C CA . ILE A 1 123 ? -12.421 -2.177 6.524 1.00 79.06 123 ILE A CA 1
ATOM 969 C C . ILE A 1 123 ? -11.659 -0.980 7.077 1.00 79.06 123 ILE A C 1
ATOM 971 O O . ILE A 1 123 ? -11.940 0.175 6.743 1.00 79.06 123 ILE A O 1
ATOM 975 N N . GLU A 1 124 ? -10.645 -1.258 7.889 1.00 83.38 124 GLU A N 1
ATOM 976 C CA . GLU A 1 124 ? -9.832 -0.223 8.510 1.00 83.38 124 GLU A CA 1
ATOM 977 C C . GLU A 1 124 ? -8.695 0.198 7.585 1.00 83.38 124 GLU A C 1
ATOM 979 O O . GLU A 1 124 ? -7.620 -0.399 7.541 1.00 83.38 124 GLU A O 1
ATOM 984 N N . MET A 1 125 ? -8.933 1.273 6.834 1.00 84.50 125 MET A N 1
ATOM 985 C CA . MET A 1 125 ? -8.093 1.690 5.708 1.00 84.50 125 MET A CA 1
ATOM 986 C C . MET A 1 125 ? -6.606 1.848 6.061 1.00 84.50 125 MET A C 1
ATOM 988 O O . MET A 1 125 ? -5.733 1.451 5.292 1.00 84.50 125 MET A O 1
ATOM 992 N N . ARG A 1 126 ? -6.290 2.399 7.239 1.00 87.38 126 ARG A N 1
ATOM 993 C CA . ARG A 1 126 ? -4.891 2.566 7.675 1.00 87.38 126 ARG A CA 1
ATOM 994 C C . ARG A 1 126 ? -4.214 1.230 7.930 1.00 87.38 126 ARG A C 1
ATOM 996 O O . ARG A 1 126 ? -3.082 1.054 7.492 1.00 87.38 126 ARG A O 1
ATOM 1003 N N . PHE A 1 127 ? -4.924 0.316 8.587 1.00 88.00 127 PHE A N 1
ATOM 1004 C CA . PHE A 1 127 ? -4.434 -1.029 8.848 1.00 88.00 127 PHE A CA 1
ATOM 1005 C C . PHE A 1 127 ? -4.264 -1.799 7.535 1.00 88.00 127 PHE A C 1
ATOM 1007 O O . PHE A 1 127 ? -3.207 -2.371 7.299 1.00 88.00 127 PHE A O 1
ATOM 1014 N N . LEU A 1 128 ? -5.232 -1.696 6.618 1.00 89.69 128 LEU A N 1
ATOM 1015 C CA . LEU A 1 128 ? -5.149 -2.269 5.274 1.00 89.69 128 LEU A CA 1
ATOM 1016 C C . LEU A 1 128 ? -3.888 -1.807 4.527 1.00 89.69 128 LEU A C 1
ATOM 1018 O O . LEU A 1 128 ? -3.129 -2.633 4.020 1.00 89.69 128 LEU A O 1
ATOM 1022 N N . ILE A 1 129 ? -3.634 -0.493 4.484 1.00 92.00 129 ILE A N 1
ATOM 1023 C CA . ILE A 1 129 ? -2.463 0.087 3.809 1.00 92.00 129 ILE A CA 1
ATOM 1024 C C . ILE A 1 129 ? -1.164 -0.439 4.425 1.00 92.00 129 ILE A C 1
ATOM 1026 O O . ILE A 1 129 ? -0.278 -0.888 3.696 1.00 92.00 129 ILE A O 1
ATOM 1030 N N . THR A 1 130 ? -1.027 -0.386 5.753 1.00 93.31 130 THR A N 1
ATOM 1031 C CA . THR A 1 130 ? 0.201 -0.838 6.417 1.00 93.31 130 THR A CA 1
ATOM 1032 C C . THR A 1 130 ? 0.419 -2.334 6.239 1.00 93.31 130 THR A C 1
ATOM 1034 O O . THR A 1 130 ? 1.531 -2.744 5.913 1.00 93.31 130 THR A O 1
ATOM 1037 N N . SER A 1 131 ? -0.635 -3.140 6.360 1.00 92.12 131 SER A N 1
ATOM 1038 C CA . SER A 1 131 ? -0.563 -4.592 6.205 1.00 92.12 131 SER A CA 1
ATOM 1039 C C . SER A 1 131 ? -0.197 -4.992 4.778 1.00 92.12 131 SER A C 1
ATOM 1041 O O . SER A 1 131 ? 0.656 -5.861 4.602 1.00 92.12 131 SER A O 1
ATOM 1043 N N . LEU A 1 132 ? -0.735 -4.316 3.754 1.00 93.31 132 LEU A N 1
ATOM 1044 C CA . LEU A 1 132 ? -0.338 -4.524 2.354 1.00 93.31 132 LEU A CA 1
ATOM 1045 C C . LEU A 1 132 ? 1.156 -4.264 2.128 1.00 93.31 132 LEU A C 1
ATOM 1047 O O . LEU A 1 132 ? 1.837 -5.048 1.462 1.00 93.31 132 LEU A O 1
ATOM 1051 N N . LEU A 1 133 ? 1.673 -3.163 2.679 1.00 94.75 133 LEU A N 1
ATOM 1052 C CA . LEU A 1 133 ? 3.076 -2.786 2.522 1.00 94.75 133 LEU A CA 1
ATOM 1053 C C . LEU A 1 133 ? 4.003 -3.769 3.250 1.00 94.75 133 LEU A C 1
ATOM 1055 O O . LEU A 1 133 ? 4.962 -4.257 2.652 1.00 94.75 133 LEU A O 1
ATOM 1059 N N . LEU A 1 134 ? 3.698 -4.107 4.504 1.00 93.31 134 LEU A N 1
ATOM 1060 C CA . LEU A 1 134 ? 4.521 -5.012 5.310 1.00 93.31 134 LEU A CA 1
ATOM 1061 C C . LEU A 1 134 ? 4.534 -6.438 4.744 1.00 93.31 134 LEU A C 1
ATOM 1063 O O . LEU A 1 134 ? 5.604 -7.035 4.619 1.00 93.31 134 LEU A O 1
ATOM 1067 N N . ASN A 1 135 ? 3.383 -6.962 4.311 1.00 90.69 135 ASN A N 1
ATOM 1068 C CA . ASN A 1 135 ? 3.311 -8.298 3.711 1.00 90.69 135 ASN A CA 1
ATOM 1069 C C . ASN A 1 135 ? 4.137 -8.413 2.423 1.00 90.69 135 ASN A C 1
ATOM 1071 O O . ASN A 1 135 ? 4.655 -9.485 2.120 1.00 90.69 135 ASN A O 1
ATOM 1075 N N . ASN A 1 136 ? 4.277 -7.332 1.649 1.00 90.88 136 ASN A N 1
ATOM 1076 C CA . ASN A 1 136 ? 4.960 -7.402 0.359 1.00 90.88 136 ASN A CA 1
ATOM 1077 C C . ASN A 1 136 ? 6.444 -7.001 0.389 1.00 90.88 136 ASN A C 1
ATOM 1079 O O . ASN A 1 136 ? 7.233 -7.506 -0.419 1.00 90.88 136 ASN A O 1
ATOM 1083 N N . PHE A 1 137 ? 6.828 -6.061 1.254 1.00 92.31 137 PHE A N 1
ATOM 1084 C CA . PHE A 1 137 ? 8.164 -5.456 1.228 1.00 92.31 137 PHE A CA 1
ATOM 1085 C C . PHE A 1 137 ? 9.088 -5.931 2.353 1.00 92.31 137 PHE A C 1
ATOM 1087 O O . PHE A 1 137 ? 10.304 -5.788 2.226 1.00 92.31 137 PHE A O 1
ATOM 1094 N N . GLU A 1 138 ? 8.566 -6.544 3.417 1.00 91.00 138 GLU A N 1
ATOM 1095 C CA . GLU A 1 138 ? 9.422 -7.096 4.465 1.00 91.00 138 GLU A CA 1
ATOM 1096 C C . GLU A 1 138 ? 10.250 -8.285 3.975 1.00 91.00 138 GLU A C 1
ATOM 1098 O O . GLU A 1 138 ? 9.743 -9.213 3.348 1.00 91.00 138 GLU A O 1
ATOM 1103 N N . THR A 1 139 ? 11.538 -8.288 4.316 1.00 81.56 139 THR A N 1
ATOM 1104 C CA . THR A 1 139 ? 12.500 -9.305 3.873 1.00 81.56 139 THR A CA 1
ATOM 1105 C C . THR A 1 139 ? 12.117 -10.721 4.290 1.00 81.56 139 THR A C 1
ATOM 1107 O O . THR A 1 139 ? 12.329 -11.647 3.517 1.00 81.56 139 THR A O 1
ATOM 1110 N N . HIS A 1 140 ? 11.518 -10.902 5.469 1.00 83.25 140 HIS A N 1
ATOM 1111 C CA . HIS A 1 140 ? 11.093 -12.218 5.958 1.00 83.25 140 HIS A CA 1
ATOM 1112 C C . HIS A 1 140 ? 9.863 -12.782 5.223 1.00 83.25 140 HIS A C 1
ATOM 1114 O O . HIS A 1 140 ? 9.642 -13.987 5.261 1.00 83.25 140 HIS A O 1
ATOM 1120 N N . ASN A 1 141 ? 9.106 -11.941 4.509 1.00 81.56 141 ASN A N 1
ATOM 1121 C CA . ASN A 1 141 ? 7.931 -12.348 3.727 1.00 81.56 141 ASN A CA 1
ATOM 1122 C C . ASN A 1 141 ? 8.263 -12.608 2.248 1.00 81.56 141 ASN A C 1
ATOM 1124 O O . ASN A 1 141 ? 7.371 -12.832 1.427 1.00 81.56 141 ASN A O 1
ATOM 1128 N N . ARG A 1 142 ? 9.546 -12.546 1.873 1.00 84.62 142 ARG A N 1
ATOM 1129 C CA . ARG A 1 142 ? 9.984 -12.555 0.476 1.00 84.62 142 ARG A CA 1
ATOM 1130 C C . ARG A 1 142 ? 10.920 -13.716 0.179 1.00 84.62 142 ARG A C 1
ATOM 1132 O O . ARG A 1 142 ? 11.919 -13.918 0.855 1.00 84.62 142 ARG A O 1
ATOM 1139 N N . ALA A 1 143 ? 10.641 -14.409 -0.923 1.00 82.56 143 ALA A N 1
ATOM 1140 C CA . ALA A 1 143 ? 11.543 -15.418 -1.480 1.00 82.56 143 ALA A CA 1
ATOM 1141 C C . ALA A 1 143 ? 12.710 -14.803 -2.277 1.00 82.56 143 ALA A C 1
ATOM 1143 O O . ALA A 1 143 ? 13.752 -15.432 -2.432 1.00 82.56 143 ALA A O 1
ATOM 1144 N N . VAL A 1 144 ? 12.531 -13.584 -2.805 1.00 84.25 144 VAL A N 1
ATOM 1145 C CA . VAL A 1 144 ? 13.517 -12.884 -3.642 1.00 84.25 144 VAL A CA 1
ATOM 1146 C C . VAL A 1 144 ? 13.738 -11.463 -3.101 1.00 84.25 144 VAL A C 1
ATOM 1148 O O . VAL A 1 144 ? 12.756 -10.784 -2.768 1.00 84.25 144 VAL A O 1
ATOM 1151 N N . PRO A 1 145 ? 14.994 -10.978 -3.027 1.00 87.06 145 PRO A N 1
ATOM 1152 C CA . PRO A 1 145 ? 15.289 -9.601 -2.635 1.00 87.06 145 PRO A CA 1
ATOM 1153 C C . PRO A 1 145 ? 14.565 -8.564 -3.501 1.00 87.06 145 PRO A C 1
ATOM 1155 O O . PRO A 1 145 ? 14.194 -8.835 -4.644 1.00 87.06 145 PRO A O 1
ATOM 1158 N N . LEU A 1 146 ? 14.347 -7.370 -2.951 1.00 90.00 146 LEU A N 1
ATOM 1159 C CA . LEU A 1 146 ? 13.839 -6.241 -3.730 1.00 90.00 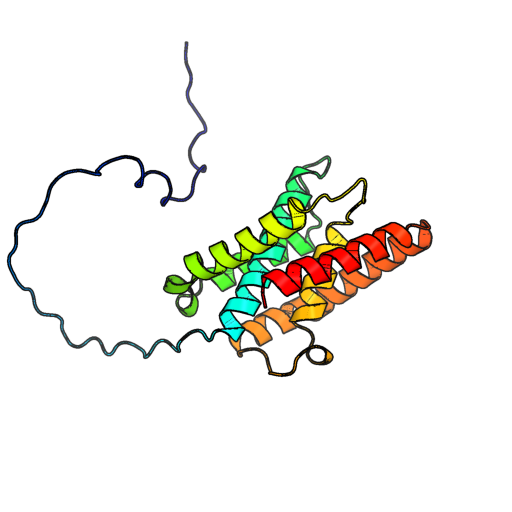146 LEU A CA 1
ATOM 1160 C C . LEU A 1 146 ? 14.902 -5.771 -4.738 1.00 90.00 146 LEU A C 1
ATOM 1162 O O . LEU A 1 146 ? 16.093 -5.771 -4.417 1.00 90.00 146 LEU A O 1
ATOM 1166 N N . PRO A 1 147 ? 14.497 -5.313 -5.934 1.00 90.88 147 PRO A N 1
ATOM 1167 C CA . PRO A 1 147 ? 15.371 -4.530 -6.801 1.00 90.88 147 PRO A CA 1
ATOM 1168 C C . PRO A 1 147 ? 15.931 -3.319 -6.045 1.00 90.88 147 PRO A C 1
ATOM 1170 O O . PRO A 1 147 ? 15.200 -2.690 -5.284 1.00 90.88 147 PRO A O 1
ATOM 1173 N N . ALA A 1 148 ? 17.193 -2.950 -6.287 1.00 90.81 148 ALA A N 1
ATOM 1174 C CA . ALA A 1 148 ? 17.909 -1.943 -5.489 1.00 90.81 148 ALA A CA 1
ATOM 1175 C C . ALA A 1 148 ? 17.136 -0.624 -5.296 1.00 90.81 148 ALA A C 1
ATOM 1177 O O . ALA A 1 148 ? 17.067 -0.105 -4.187 1.00 90.81 148 ALA A O 1
ATOM 1178 N N . LEU A 1 149 ? 16.489 -0.116 -6.353 1.00 92.38 149 LEU A N 1
ATOM 1179 C CA . LEU A 1 149 ? 15.696 1.117 -6.285 1.00 92.38 149 LEU A CA 1
ATOM 1180 C C . LEU A 1 149 ? 14.451 0.979 -5.387 1.00 92.38 149 LEU A C 1
ATOM 1182 O O . LEU A 1 149 ? 14.055 1.936 -4.724 1.00 92.38 149 LEU A O 1
ATOM 1186 N N . LEU A 1 150 ? 13.821 -0.198 -5.370 1.00 94.06 150 LEU A N 1
ATOM 1187 C CA . LEU A 1 150 ? 12.680 -0.485 -4.499 1.00 94.06 150 LEU A CA 1
ATOM 1188 C C . LEU A 1 150 ? 13.113 -0.800 -3.070 1.00 94.06 150 LEU A C 1
ATOM 1190 O O . LEU A 1 150 ? 12.398 -0.433 -2.141 1.00 94.06 150 LEU A O 1
ATOM 1194 N N . ASP A 1 151 ? 14.269 -1.438 -2.888 1.00 94.19 151 ASP A N 1
ATOM 1195 C CA . ASP A 1 151 ? 14.840 -1.659 -1.562 1.00 94.19 151 ASP A CA 1
ATOM 1196 C C . ASP A 1 151 ? 15.194 -0.325 -0.902 1.00 94.19 151 ASP A C 1
ATOM 1198 O O . ASP A 1 151 ? 14.722 -0.050 0.193 1.00 94.19 151 ASP A O 1
ATOM 1202 N N . GLU A 1 152 ? 15.910 0.565 -1.596 1.00 95.50 152 GLU A N 1
ATOM 1203 C CA . GLU A 1 152 ? 16.235 1.903 -1.084 1.00 95.50 152 GLU A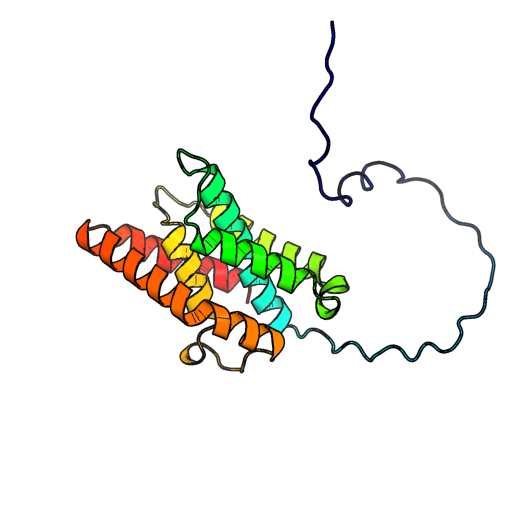 CA 1
ATOM 1204 C C . GLU A 1 152 ? 14.966 2.686 -0.711 1.00 95.50 152 GLU A C 1
ATOM 1206 O O . GLU A 1 152 ? 14.873 3.276 0.373 1.00 95.50 152 GLU A O 1
ATOM 1211 N N . PHE A 1 153 ? 13.952 2.638 -1.584 1.00 96.31 153 PHE A N 1
ATOM 1212 C CA . PHE A 1 153 ? 12.646 3.220 -1.299 1.00 96.31 153 PHE A CA 1
ATOM 1213 C C . PHE A 1 153 ? 12.025 2.614 -0.033 1.00 96.31 153 PHE A C 1
ATOM 1215 O O . PHE A 1 153 ? 11.560 3.355 0.836 1.00 96.31 153 PHE A O 1
ATOM 1222 N N . TRP A 1 154 ? 12.030 1.287 0.104 1.00 96.44 154 TRP A N 1
ATOM 1223 C CA . TRP A 1 154 ? 11.452 0.622 1.264 1.00 96.44 154 TRP A CA 1
ATOM 1224 C C . TRP A 1 154 ? 12.222 0.926 2.547 1.00 96.44 154 TRP A C 1
ATOM 1226 O O . TRP A 1 154 ? 11.597 1.294 3.538 1.00 96.44 154 TRP A O 1
ATOM 1236 N N . GLN A 1 155 ? 13.556 0.883 2.548 1.00 95.94 155 GLN A N 1
ATOM 1237 C CA . GLN A 1 155 ? 14.368 1.163 3.739 1.00 95.94 155 GLN A CA 1
ATOM 1238 C C . GLN A 1 155 ? 14.123 2.570 4.298 1.00 95.94 155 GLN A C 1
ATOM 1240 O O . GLN A 1 155 ? 14.093 2.758 5.519 1.00 95.94 155 GLN A O 1
ATOM 1245 N N . LYS A 1 156 ? 13.862 3.556 3.428 1.00 96.81 156 LYS A N 1
ATOM 1246 C CA . LYS A 1 156 ? 13.464 4.912 3.838 1.00 96.81 156 LYS A CA 1
ATOM 1247 C C . LYS A 1 156 ? 12.159 4.931 4.645 1.00 96.81 156 LYS A C 1
ATOM 1249 O O . LYS A 1 156 ? 12.004 5.750 5.558 1.00 96.81 156 LYS A O 1
ATOM 1254 N N . TRP A 1 157 ? 11.212 4.062 4.300 1.00 97.25 157 TRP A N 1
ATOM 1255 C CA . TRP A 1 157 ? 9.847 4.066 4.830 1.00 97.25 157 TRP A CA 1
ATOM 1256 C C . TRP A 1 157 ? 9.590 3.017 5.906 1.00 97.25 157 TRP A C 1
ATOM 1258 O O . TRP A 1 157 ? 8.762 3.250 6.786 1.00 97.25 157 TRP A O 1
ATOM 1268 N N . ARG A 1 158 ? 10.336 1.915 5.894 1.00 95.31 158 ARG A N 1
ATOM 1269 C CA . ARG A 1 158 ? 10.115 0.711 6.695 1.00 95.31 158 ARG A CA 1
ATOM 1270 C C . ARG A 1 158 ? 9.799 1.012 8.157 1.00 95.31 158 ARG A C 1
ATOM 1272 O O . ARG A 1 158 ? 8.721 0.686 8.636 1.00 95.31 158 ARG A O 1
ATOM 1279 N N . LYS A 1 159 ? 10.692 1.719 8.860 1.00 95.06 159 LYS A N 1
ATOM 1280 C CA . LYS A 1 159 ? 10.505 2.043 10.290 1.00 95.06 159 LYS A CA 1
ATOM 1281 C C . LYS A 1 159 ? 9.270 2.911 10.556 1.00 95.06 159 LYS A C 1
ATOM 1283 O O . LYS A 1 159 ? 8.634 2.767 11.594 1.00 95.06 159 LYS A O 1
ATOM 1288 N N . LYS A 1 160 ? 8.939 3.821 9.636 1.00 95.31 160 LYS A N 1
ATOM 1289 C CA . LYS A 1 160 ? 7.778 4.714 9.752 1.00 95.31 160 LYS A CA 1
ATOM 1290 C C . LYS A 1 160 ? 6.470 3.945 9.554 1.00 95.31 160 LYS A C 1
ATOM 1292 O O . LYS A 1 160 ? 5.515 4.195 10.280 1.00 95.31 160 LYS A O 1
ATOM 1297 N N . ILE A 1 161 ? 6.448 3.019 8.594 1.00 95.12 161 ILE A N 1
ATOM 1298 C CA . ILE A 1 161 ? 5.290 2.167 8.307 1.00 95.12 161 ILE A CA 1
ATOM 1299 C C . ILE A 1 161 ? 5.065 1.149 9.426 1.00 95.12 161 ILE A C 1
ATOM 1301 O O . ILE A 1 161 ? 3.928 1.015 9.858 1.00 95.12 161 ILE A O 1
ATOM 1305 N N . ILE A 1 162 ? 6.122 0.515 9.950 1.00 92.94 162 ILE A N 1
ATOM 1306 C CA . ILE A 1 162 ? 6.028 -0.379 11.121 1.00 92.94 162 ILE A CA 1
ATOM 1307 C C . ILE A 1 162 ? 5.426 0.374 12.306 1.00 92.94 162 ILE A C 1
ATOM 1309 O O . ILE A 1 162 ? 4.401 -0.035 12.830 1.00 92.94 162 ILE A O 1
ATOM 1313 N N . LYS A 1 163 ? 5.981 1.543 12.649 1.00 92.44 163 LYS A N 1
ATOM 1314 C CA . LYS A 1 163 ? 5.444 2.350 13.748 1.00 92.44 163 LYS A CA 1
ATOM 1315 C C . LYS A 1 163 ? 3.970 2.711 13.539 1.00 92.44 163 LYS A C 1
ATOM 1317 O O . LYS A 1 163 ? 3.191 2.678 14.483 1.00 92.44 163 LYS A O 1
ATOM 1322 N N . LEU A 1 164 ? 3.584 3.073 12.314 1.00 91.75 164 LEU A N 1
ATOM 1323 C CA . LEU A 1 164 ? 2.185 3.358 12.009 1.00 91.75 164 LEU A CA 1
ATOM 1324 C C . LEU A 1 164 ? 1.303 2.113 12.170 1.00 91.75 164 LEU A C 1
ATOM 1326 O O . LEU A 1 164 ? 0.178 2.250 12.641 1.00 91.75 164 LEU A O 1
ATOM 1330 N N . ALA A 1 165 ? 1.784 0.937 11.770 1.00 91.00 165 ALA A N 1
ATOM 1331 C CA . ALA A 1 165 ? 1.066 -0.320 11.938 1.00 91.00 165 ALA A CA 1
ATOM 1332 C C . ALA A 1 165 ? 0.841 -0.620 13.426 1.00 91.00 165 ALA A C 1
ATOM 1334 O O . ALA A 1 165 ? -0.304 -0.831 13.813 1.00 91.00 165 ALA A O 1
ATOM 1335 N N . ASP A 1 166 ? 1.888 -0.513 14.248 1.00 89.75 166 ASP A N 1
ATOM 1336 C CA . ASP A 1 166 ? 1.829 -0.726 15.700 1.00 89.75 166 ASP A CA 1
ATOM 1337 C C . ASP A 1 166 ? 0.858 0.268 16.367 1.00 89.75 166 ASP A C 1
ATOM 1339 O O . ASP A 1 166 ? -0.092 -0.130 17.037 1.00 89.75 166 ASP A O 1
ATOM 1343 N N . ASP A 1 167 ? 1.005 1.572 16.088 1.00 89.00 167 ASP A N 1
ATOM 1344 C CA . ASP A 1 167 ? 0.127 2.630 16.620 1.00 89.00 167 ASP A CA 1
ATOM 1345 C C . ASP A 1 167 ? -1.347 2.443 16.194 1.00 89.00 167 ASP A C 1
ATOM 1347 O O . ASP A 1 167 ? -2.278 2.917 16.862 1.00 89.00 167 ASP A O 1
ATOM 1351 N N . THR A 1 168 ? -1.563 1.828 15.028 1.00 85.94 168 THR A N 1
ATOM 1352 C CA . THR A 1 168 ? -2.890 1.504 14.500 1.00 85.94 168 THR A CA 1
ATOM 1353 C C . THR A 1 168 ? -3.438 0.295 15.245 1.00 85.94 168 THR A C 1
ATOM 1355 O O . THR A 1 168 ? -4.496 0.419 15.855 1.00 85.94 168 THR A O 1
ATOM 1358 N N . TYR A 1 169 ? -2.704 -0.817 15.282 1.00 85.81 169 TYR A N 1
ATOM 1359 C CA . TYR A 1 169 ? -3.092 -2.047 15.971 1.00 85.81 169 TYR A CA 1
ATOM 1360 C C . TYR A 1 169 ? -3.440 -1.793 17.444 1.00 85.81 169 TYR A C 1
ATOM 1362 O O . TYR A 1 169 ? -4.578 -2.039 17.845 1.00 85.81 169 TYR A O 1
ATOM 1370 N N . ASP A 1 170 ? -2.544 -1.152 18.203 1.00 85.88 170 ASP A N 1
ATOM 1371 C CA . ASP A 1 170 ? -2.743 -0.804 19.619 1.00 85.88 170 ASP A CA 1
ATOM 1372 C C . ASP A 1 170 ? -4.037 -0.017 19.859 1.00 85.88 170 ASP A C 1
ATOM 1374 O O . ASP A 1 170 ? -4.684 -0.115 20.904 1.00 85.88 170 ASP A O 1
ATOM 1378 N N . ARG A 1 171 ? -4.408 0.845 18.907 1.00 84.12 171 ARG A N 1
ATOM 1379 C CA . ARG A 1 171 ? -5.614 1.668 19.007 1.00 84.12 171 ARG A CA 1
ATOM 1380 C C . ARG A 1 171 ? -6.880 0.851 18.792 1.00 84.12 171 ARG A C 1
ATOM 1382 O O . ARG A 1 171 ? -7.887 1.175 19.420 1.00 84.12 171 ARG A O 1
ATOM 1389 N N . TYR A 1 172 ? -6.857 -0.113 17.878 1.00 81.62 172 TYR A N 1
ATOM 1390 C CA . TYR A 1 172 ? -8.010 -0.967 17.594 1.00 81.62 172 TYR A CA 1
ATOM 1391 C C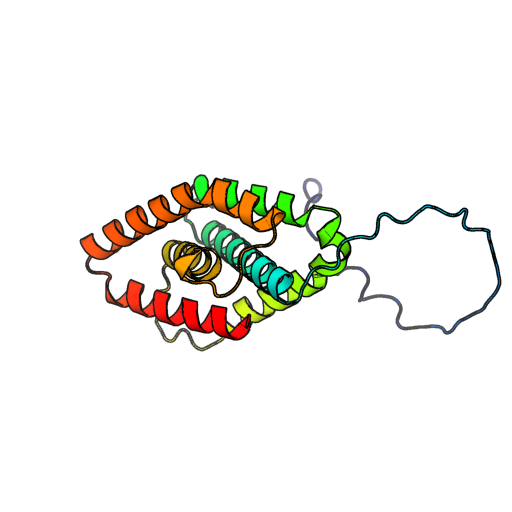 . TYR A 1 172 ? -8.172 -2.045 18.664 1.00 81.62 172 TYR A C 1
ATOM 1393 O O . TYR A 1 172 ? -9.290 -2.237 19.140 1.00 81.62 172 TYR A O 1
ATOM 1401 N N . GLU A 1 173 ? -7.071 -2.631 19.137 1.00 78.94 173 GLU A N 1
ATOM 1402 C CA . GLU A 1 173 ? -7.068 -3.576 20.257 1.00 78.94 173 GLU A CA 1
ATOM 1403 C C . GLU A 1 173 ? -7.669 -2.934 21.519 1.00 78.94 173 GLU A C 1
ATOM 1405 O O . GLU A 1 173 ? -8.640 -3.437 22.077 1.00 78.94 173 GLU A O 1
ATOM 1410 N N . LYS A 1 174 ? -7.223 -1.726 21.902 1.00 83.19 174 LYS A N 1
ATOM 1411 C CA . LYS A 1 174 ? -7.786 -0.987 23.056 1.00 83.19 174 LYS A CA 1
ATOM 1412 C C . LYS A 1 174 ? -9.277 -0.653 22.939 1.00 83.19 174 LYS A C 1
ATOM 1414 O O . LYS A 1 174 ? -9.891 -0.282 23.937 1.00 83.19 174 LYS A O 1
ATOM 1419 N N . LYS A 1 175 ? -9.848 -0.707 21.735 1.00 83.06 175 LYS A N 1
ATOM 1420 C CA . LYS A 1 175 ? -11.266 -0.427 21.477 1.00 83.06 175 LYS A CA 1
ATOM 1421 C C . LYS A 1 175 ? -12.110 -1.691 21.298 1.00 83.06 175 LYS A C 1
ATOM 1423 O O . LYS A 1 175 ? -13.318 -1.553 21.142 1.00 83.06 175 LYS A O 1
ATOM 1428 N N . GLY A 1 176 ? -11.501 -2.879 21.334 1.00 79.75 176 GLY A N 1
ATOM 1429 C CA . GLY A 1 176 ? -12.191 -4.152 21.117 1.00 79.75 176 GLY A CA 1
ATOM 1430 C C . GLY A 1 176 ? -12.608 -4.394 19.663 1.00 79.75 176 GLY A C 1
ATOM 1431 O O . GLY A 1 176 ? -13.590 -5.089 19.427 1.00 79.75 176 GLY A O 1
ATOM 1432 N N . TYR A 1 177 ? -11.895 -3.813 18.690 1.00 83.25 177 TYR A N 1
ATOM 1433 C CA . TYR A 1 177 ? -12.182 -3.953 17.252 1.00 83.25 177 TYR A CA 1
ATOM 1434 C C . TYR A 1 177 ? -11.395 -5.098 16.588 1.00 83.25 177 TYR A C 1
ATOM 1436 O O . TYR A 1 177 ? -10.870 -4.978 15.480 1.00 83.25 177 TYR A O 1
ATOM 1444 N N . GLU A 1 178 ? -11.246 -6.217 17.295 1.00 81.88 178 GLU A N 1
ATOM 1445 C CA . GLU A 1 178 ? -10.462 -7.374 16.837 1.00 81.88 178 GLU A CA 1
ATOM 1446 C C . GLU A 1 178 ? -11.064 -8.001 15.572 1.00 81.88 178 GLU A C 1
ATOM 1448 O O . GLU A 1 178 ? -10.339 -8.451 14.681 1.00 81.88 178 GLU A O 1
ATOM 1453 N N . LYS A 1 179 ? -12.398 -7.987 15.463 1.00 83.38 179 LYS A N 1
ATOM 1454 C CA . LYS A 1 179 ? -13.113 -8.515 14.301 1.00 83.38 179 LYS A CA 1
ATOM 1455 C C . LYS A 1 179 ? -12.825 -7.688 13.050 1.00 83.38 179 LYS A C 1
ATOM 1457 O O . LYS A 1 179 ? -12.545 -8.259 12.005 1.00 83.38 179 LYS A O 1
ATOM 1462 N N . GLU A 1 180 ? -12.848 -6.365 13.155 1.00 83.44 180 GLU A N 1
ATOM 1463 C CA . GLU A 1 180 ? -12.575 -5.442 12.054 1.00 83.44 180 GLU A CA 1
ATOM 1464 C C . GLU A 1 180 ? -11.121 -5.544 11.584 1.00 83.44 180 GLU A C 1
ATOM 1466 O O . GLU A 1 180 ? -10.854 -5.504 10.380 1.00 83.44 180 GLU A O 1
ATOM 1471 N N . LEU A 1 181 ? -10.175 -5.740 12.511 1.00 83.69 181 LEU A N 1
ATOM 1472 C CA . LEU A 1 181 ? -8.783 -6.035 12.163 1.00 83.69 181 LEU A CA 1
ATOM 1473 C C . LEU A 1 181 ? -8.668 -7.355 11.391 1.00 83.69 181 LEU A C 1
ATOM 1475 O O . LEU A 1 181 ? -8.021 -7.386 10.345 1.00 83.69 181 LEU A O 1
ATOM 1479 N N . SER A 1 182 ? -9.337 -8.414 11.854 1.00 84.56 182 SER A N 1
ATOM 1480 C CA . SER A 1 182 ? -9.341 -9.719 11.180 1.00 84.56 182 SER A CA 1
ATOM 1481 C C . SER A 1 182 ? -10.011 -9.668 9.801 1.00 84.56 182 SER A C 1
ATOM 1483 O O . SER A 1 182 ? -9.470 -10.184 8.822 1.00 84.56 182 SER A O 1
ATOM 1485 N N . ASP A 1 183 ? -11.158 -8.995 9.682 1.00 83.56 183 ASP A N 1
ATOM 1486 C CA . ASP A 1 183 ? -11.844 -8.776 8.406 1.00 83.56 183 ASP A CA 1
ATOM 1487 C C . ASP A 1 183 ? -10.959 -7.986 7.430 1.00 83.56 183 ASP A C 1
ATOM 1489 O O . ASP A 1 183 ? -10.865 -8.337 6.251 1.00 83.56 183 ASP A O 1
ATOM 1493 N N . THR A 1 184 ? -10.253 -6.967 7.929 1.00 84.81 184 THR A N 1
ATOM 1494 C CA . THR A 1 184 ? -9.303 -6.182 7.135 1.00 84.81 184 THR A CA 1
ATOM 1495 C C . THR A 1 184 ? -8.107 -7.022 6.685 1.00 84.81 184 THR A C 1
ATOM 1497 O O . THR A 1 184 ? -7.682 -6.907 5.538 1.00 84.81 184 THR A O 1
ATOM 1500 N N . GLU A 1 185 ? -7.564 -7.882 7.546 1.00 83.75 185 GLU A N 1
ATOM 1501 C CA . GLU A 1 185 ? -6.443 -8.763 7.206 1.00 83.75 185 GLU A CA 1
ATOM 1502 C C . GLU A 1 185 ? -6.822 -9.799 6.139 1.00 83.75 185 GLU A C 1
ATOM 1504 O O . GLU A 1 185 ? -6.093 -9.975 5.163 1.00 83.75 185 GLU A O 1
ATOM 1509 N N . ASN A 1 186 ? -8.003 -10.414 6.243 1.00 82.06 186 ASN A N 1
ATOM 1510 C CA . ASN A 1 186 ? -8.516 -11.297 5.191 1.00 82.06 186 ASN A CA 1
ATOM 1511 C C . ASN A 1 186 ? -8.603 -10.566 3.842 1.00 82.06 186 ASN A C 1
ATOM 1513 O O . ASN A 1 186 ? -8.206 -11.097 2.804 1.00 82.06 186 ASN A O 1
ATOM 1517 N N . HIS A 1 187 ? -9.027 -9.303 3.870 1.00 82.31 187 HIS A N 1
ATOM 1518 C CA . HIS A 1 187 ? -9.108 -8.468 2.679 1.00 82.31 187 HIS A CA 1
ATOM 1519 C C . HIS A 1 187 ? -7.733 -8.097 2.088 1.00 82.31 187 HIS A C 1
ATOM 1521 O O . HIS A 1 187 ? -7.586 -7.975 0.869 1.00 82.31 187 HIS A O 1
ATOM 1527 N N . VAL A 1 188 ? -6.688 -7.965 2.922 1.00 84.94 188 VAL A N 1
ATOM 1528 C CA . VAL A 1 188 ? -5.295 -7.806 2.454 1.00 84.94 188 VAL A CA 1
ATOM 1529 C C . VAL A 1 188 ? -4.918 -8.977 1.548 1.00 84.94 188 VAL A C 1
ATOM 1531 O O . VAL A 1 188 ? -4.360 -8.763 0.468 1.00 84.94 188 VAL A O 1
ATOM 1534 N N . PHE A 1 189 ? -5.221 -10.210 1.962 1.00 82.38 189 PHE A N 1
ATOM 1535 C CA . PHE A 1 189 ? -4.864 -11.400 1.192 1.00 82.38 189 PHE A CA 1
ATOM 1536 C C . PHE A 1 189 ? -5.609 -11.476 -0.141 1.00 82.38 189 PHE A C 1
ATOM 1538 O O . PHE A 1 189 ? -4.972 -11.762 -1.155 1.00 82.38 189 PHE A O 1
ATOM 1545 N N . GLU A 1 190 ? -6.892 -11.111 -0.175 1.00 81.94 190 GLU A N 1
ATOM 1546 C CA . GLU A 1 190 ? -7.670 -11.015 -1.418 1.00 81.94 190 GLU A CA 1
ATOM 1547 C C . GLU A 1 190 ? -7.014 -10.049 -2.419 1.00 81.94 190 GLU A C 1
ATOM 1549 O O . GLU A 1 190 ? -6.795 -10.403 -3.580 1.00 81.94 190 GLU A O 1
ATOM 1554 N N . ILE A 1 191 ? -6.612 -8.850 -1.974 1.00 83.25 191 ILE A N 1
ATOM 1555 C CA . ILE A 1 191 ? -5.899 -7.877 -2.821 1.00 83.25 191 ILE A CA 1
ATOM 1556 C C . ILE A 1 191 ? -4.573 -8.458 -3.326 1.00 83.25 191 ILE A C 1
ATOM 1558 O O . ILE A 1 191 ? -4.244 -8.334 -4.510 1.00 83.25 191 ILE A O 1
ATOM 1562 N N . LEU A 1 192 ? -3.789 -9.076 -2.439 1.00 84.12 192 LEU A N 1
ATOM 1563 C CA . LEU A 1 192 ? -2.483 -9.628 -2.794 1.00 84.12 192 LEU A CA 1
ATOM 1564 C C . LEU A 1 192 ? -2.600 -10.772 -3.807 1.00 84.12 192 LEU A C 1
ATOM 1566 O O . LEU A 1 192 ? -1.748 -10.867 -4.693 1.00 84.12 192 LEU A O 1
ATOM 1570 N N . GLU A 1 193 ? -3.638 -11.605 -3.727 1.00 84.44 193 GLU A N 1
ATOM 1571 C CA . GLU A 1 193 ? -3.908 -12.666 -4.703 1.00 84.44 193 GLU A CA 1
ATOM 1572 C C . GLU A 1 193 ? -4.196 -12.120 -6.102 1.00 84.44 193 GLU A C 1
ATOM 1574 O O . GLU A 1 193 ? -3.658 -12.642 -7.077 1.00 84.44 193 GLU A O 1
ATOM 1579 N N . GLN A 1 194 ? -4.937 -11.014 -6.220 1.00 81.38 194 GLN A N 1
ATOM 1580 C CA . GLN A 1 194 ? -5.201 -10.374 -7.519 1.00 81.38 194 GLN A CA 1
ATOM 1581 C C . GLN A 1 194 ? -3.932 -9.811 -8.185 1.00 81.38 194 GLN A C 1
ATOM 1583 O O . GLN A 1 194 ? -3.904 -9.585 -9.399 1.00 81.38 194 GLN A O 1
ATOM 1588 N N . ILE A 1 195 ? -2.886 -9.545 -7.393 1.00 80.56 195 ILE A N 1
ATOM 1589 C CA . ILE A 1 195 ? -1.624 -8.947 -7.851 1.00 80.56 195 ILE A CA 1
ATOM 1590 C C . ILE A 1 195 ? -0.521 -10.001 -8.043 1.00 80.56 195 ILE A C 1
ATOM 1592 O O . ILE A 1 195 ? 0.516 -9.680 -8.636 1.00 80.56 195 ILE A O 1
ATOM 1596 N N . ARG A 1 196 ? -0.715 -11.248 -7.597 1.00 72.56 196 ARG A N 1
ATOM 1597 C CA . ARG A 1 196 ? 0.204 -12.357 -7.912 1.00 72.56 196 ARG A CA 1
ATOM 1598 C C . ARG A 1 196 ? 0.272 -12.623 -9.425 1.00 72.56 196 ARG A C 1
ATOM 1600 O O . ARG A 1 196 ? 1.294 -13.218 -9.815 1.00 72.56 196 ARG A O 1
#

pLDDT: mean 74.55, std 21.87, range [23.45, 97.25]

Organism: NCBI:txid91352

Radius of gyration: 20.93 Å; chains: 1; bounding box: 48×52×70 Å

Sequence (196 aa):
MSLAVFNEFNEPPLLQKVGLNLGVKPAPVQFLSVKNVQAKKQENVSAGEKKELSILFVAMTLISYERSESKKGKTIKLLEEFYADTQKLFSNDRYKEHRRSISAKGMKAVHNAFNANIDGKIIEMRFLITSLLLNNFETHNRAVPLPALLDEFWQKWRKKIIKLADDT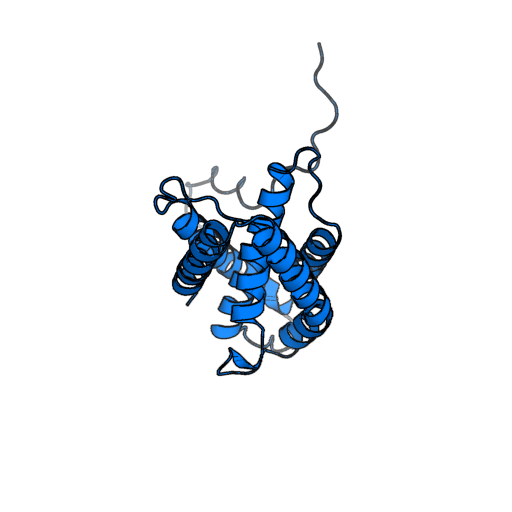YDRYEKKGYEKELSDTENHVFEILEQIR

Foldseek 3Di:
DDDDDDDDDDDDDPVVPPPDDPDDDDDDDDDDDDDPPPPPPLPQQDLLNLLLLLLLLLLLVLQQVCLVPDPNSDDDPLSVVLNVVNVVLCVDPSCVVPSVVSNVLSVVLVCVLVPPCCPPAAADSLLLSLLSLCCSQPPVNDPDHDDPSVVVSCVVCVVVSVVSNVVVVVVCVVVVVVVNSVSNNVSSVSSSVSSD